Protein 2CV8 (pdb70)

Sequence (332 aa):
IGELVKDKILIKNIEDARLIYKGYYGKPIGSELILSLIEGVYLVKKGKLEIVSNGERLDFERLYQIGVTQIPRFRILYSVYEDLREKGYVVRSGIKYGADFAVYTIGPPYLVIALDENSQISSNEILGFGRVSKELILGIVNLTNGKIRYIFKWLKIGELVKDKILIKNIEDARLIYKGYYGKPIGISKPKSAEEINSELILSLIEGVYLVKKGKLEIVSNGERLDFERLYQIGVTQIPRFRILYSVYEDLREKGYVVRSGIKYGADFAVYTIGPGIEHAPYLVIALDENSQISSNEILGFGRVSHSTRKELILGIVNLTNGKIRYIFKWLK

CATH classification: 3.40.1170.20 (+1 more: 3.40.1350.10)

B-factor: mean 48.22, std 27.4, range [2.42, 158.95]

Organism: Sulfurisphaera tokodaii (strain DSM 16993 / JCM 10545 / NBRC 100140 / 7) (NCBI:txid273063)

Radius of gyration: 27.14 Å; Cα contacts (8 Å, |Δi|>4): 648; chains: 2; bounding box: 80×42×68 Å

Foldseek 3Di:
DWEDDQQKIKAPDVVLQVVLCVLPAADPVVPIGIHGLLRVLLCLVVVNDWYDYVNDTDHNVRSLVVCPVRPDCSLQLSLCVNVLVVVPWSWDQLVVQPAGTQTHDPPPRAGEHTDEPPDDDDPCNQCVGRNNCADYKYWYAYSPVSDTDIDDHDDD/DWEDDQQKIKAADLVLQLVLCQLPFADFPPDGGDPHSVPGDHIGIHGLLRQLLCLVVVNDWYDYVNRTAHNVRSLVSCPVRPDCSLQLSLCVNVLVVVPWSWDQCVVLPAGTFTWHQDDPGTDGTAGEHTDAQPDDDDPVVVVVQLVSCCPVVHHYKYWYAHSPVSDTDIDDHDDD

Nearest PDB structures (foldseek):
  2cv8-assembly1_A  TM=1.006E+00  e=4.567E-32  Sulfurisphaera tokodaii
  2cv8-assembly1_B  TM=9.549E-01  e=2.237E-26  Sulfurisphaera tokodaii
  3ajv-assembly1_D  TM=8.863E-01  e=1.422E-14  Aeropyrum pernix
  5x89-assembly1_A-2  TM=9.166E-01  e=9.084E-12  Methanopyrus kandleri AV19
  7uxa-assembly1_D  TM=7.360E-01  e=2.866E-07  Homo sapiens

Structure (mmCIF, N/CA/C/O backbone):
data_2CV8
#
_entry.id   2CV8
#
_cell.length_a   54.308
_cell.length_b   54.308
_cell.length_c   242.768
_cell.angle_alpha   90.00
_cell.angle_beta   90.00
_cell.angle_gamma   90.00
#
_symmetry.space_group_name_H-M   'P 43 21 2'
#
loop_
_entity.id
_entity.type
_entity.pdbx_description
1 polymer 'tRNA-splicing endonuclease'
2 non-polymer 'CHLORIDE ION'
3 water water
#
loop_
_atom_site.group_PDB
_atom_site.id
_atom_site.type_symbol
_atom_site.label_atom_id
_atom_site.label_alt_id
_atom_site.label_comp_id
_atom_site.label_asym_id
_atom_site.label_entity_id
_atom_site.label_seq_id
_atom_site.pdbx_PDB_ins_code
_atom_site.Cartn_x
_atom_site.Cartn_y
_atom_site.Cartn_z
_atom_site.occupancy
_atom_site.B_iso_or_equiv
_atom_site.auth_seq_id
_atom_site.auth_comp_id
_atom_site.auth_asym_id
_atom_site.auth_atom_id
_atom_site.pdbx_PDB_model_num
ATOM 9 N N . ILE A 1 2 ? 24.094 38.854 126.890 1.00 63.49 2 ILE A N 1
ATOM 10 C CA . ILE A 1 2 ? 24.912 38.517 125.737 1.00 64.86 2 ILE A CA 1
ATOM 11 C C . ILE A 1 2 ? 24.338 37.276 125.061 1.00 59.94 2 ILE A C 1
ATOM 12 O O . ILE A 1 2 ? 23.953 36.306 125.727 1.00 60.30 2 ILE A O 1
ATOM 17 N N . GLY A 1 3 ? 24.268 37.322 123.734 1.00 46.72 3 GLY A N 1
ATOM 18 C CA . GLY A 1 3 ? 23.741 36.200 122.984 1.00 45.98 3 GLY A CA 1
ATOM 19 C C . GLY A 1 3 ? 24.629 35.819 121.816 1.00 49.36 3 GLY A C 1
ATOM 20 O O . GLY A 1 3 ? 25.294 36.675 121.217 1.00 40.81 3 GLY A O 1
ATOM 21 N N . GLU A 1 4 ? 24.633 34.530 121.490 1.00 43.81 4 GLU A N 1
ATOM 22 C CA . GLU A 1 4 ? 25.445 34.015 120.399 1.00 46.58 4 GLU A CA 1
ATOM 23 C C . GLU A 1 4 ? 24.630 33.838 119.133 1.00 43.13 4 GLU A C 1
ATOM 24 O O . GLU A 1 4 ? 23.510 33.330 119.168 1.00 39.94 4 GLU A O 1
ATOM 30 N N . LEU A 1 5 ? 25.198 34.272 118.016 1.00 39.26 5 LEU A N 1
ATOM 31 C CA . LEU A 1 5 ? 24.540 34.097 116.740 1.00 33.36 5 LEU A CA 1
ATOM 32 C C . LEU A 1 5 ? 24.976 32.725 116.269 1.00 31.59 5 LEU A C 1
ATOM 33 O O . LEU A 1 5 ? 26.162 32.415 116.236 1.00 29.36 5 LEU A O 1
ATOM 38 N N . VAL A 1 6 ? 24.003 31.898 115.927 1.00 39.27 6 VAL A N 1
ATOM 39 C CA . VAL A 1 6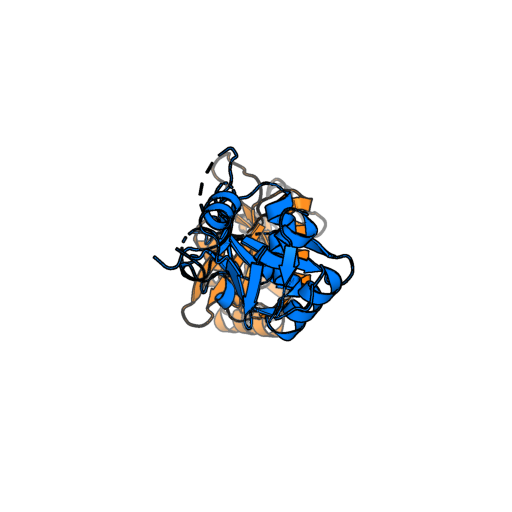 ? 24.262 30.558 115.443 1.00 39.87 6 VAL A CA 1
ATOM 40 C C . VAL A 1 6 ? 23.311 30.319 114.268 1.00 46.36 6 VAL A C 1
ATOM 41 O O . VAL A 1 6 ? 22.166 29.882 114.437 1.00 36.26 6 VAL A O 1
ATOM 45 N N . LYS A 1 7 ? 23.797 30.652 113.073 1.00 64.01 7 LYS A N 1
ATOM 46 C CA . LYS A 1 7 ? 23.023 30.499 111.843 1.00 70.95 7 LYS A CA 1
ATOM 47 C C . LYS A 1 7 ? 22.042 31.655 111.663 1.00 68.39 7 LYS A C 1
ATOM 48 O O . LYS A 1 7 ? 22.440 32.805 111.467 1.00 56.67 7 LYS A O 1
ATOM 54 N N . ASP A 1 8 ? 20.756 31.329 111.740 1.00 74.86 8 ASP A N 1
ATOM 55 C CA . ASP A 1 8 ? 19.687 32.303 111.580 1.00 71.85 8 ASP A CA 1
ATOM 56 C C . ASP A 1 8 ? 18.999 32.601 112.909 1.00 63.43 8 ASP A C 1
ATOM 57 O O . ASP A 1 8 ? 17.976 33.283 112.948 1.00 65.31 8 ASP A O 1
ATOM 62 N N . LYS A 1 9 ? 19.566 32.088 113.994 1.00 48.52 9 LYS A N 1
ATOM 63 C CA . LYS A 1 9 ? 19.002 32.297 115.320 1.00 42.25 9 LYS A CA 1
ATOM 64 C C . LYS A 1 9 ? 20.034 32.745 116.342 1.00 43.10 9 LYS A C 1
ATOM 65 O O . LYS A 1 9 ? 21.235 32.719 116.076 1.00 40.42 9 LYS A O 1
ATOM 71 N N . ILE A 1 10 ? 19.558 33.167 117.510 1.00 37.97 10 ILE A N 1
ATOM 72 C CA . ILE A 1 10 ? 20.435 33.652 118.563 1.00 32.68 10 ILE A CA 1
ATOM 73 C C . ILE A 1 10 ? 20.235 32.879 119.848 1.00 41.17 10 ILE A C 1
ATOM 74 O O . ILE A 1 10 ? 19.140 32.840 120.400 1.00 49.63 10 ILE A O 1
ATOM 79 N N . LEU A 1 11 ? 21.321 32.276 120.319 1.00 57.53 11 LEU A N 1
ATOM 80 C CA . LEU A 1 11 ? 21.323 31.455 121.522 1.00 55.51 11 LEU A CA 1
ATOM 81 C C . LEU A 1 11 ? 21.650 32.230 122.801 1.00 58.08 11 LEU A C 1
ATOM 82 O O . LEU A 1 11 ? 22.598 33.014 122.833 1.00 58.25 11 LEU A O 1
ATOM 87 N N . ILE A 1 12 ? 20.849 32.020 123.845 1.00 68.18 12 ILE A N 1
ATOM 88 C CA . ILE A 1 12 ? 21.081 32.658 125.143 1.00 69.50 12 ILE A CA 1
ATOM 89 C C . ILE A 1 12 ? 21.430 31.495 126.070 1.00 76.79 12 ILE A C 1
ATOM 90 O O . ILE A 1 12 ? 20.541 30.804 126.570 1.00 78.50 12 ILE A O 1
ATOM 95 N N . LYS A 1 13 ? 22.725 31.278 126.283 1.00 72.35 13 LYS A N 1
ATOM 96 C CA . LYS A 1 13 ? 23.202 30.175 127.109 1.00 70.71 13 LYS A CA 1
ATOM 97 C C . LYS A 1 13 ? 23.042 30.336 128.623 1.00 74.77 13 LYS A C 1
ATOM 98 O O . LYS A 1 13 ? 22.808 29.354 129.333 1.00 75.40 13 LYS A O 1
ATOM 104 N N . ASN A 1 14 ? 23.171 31.560 129.124 1.00 68.16 14 ASN A N 1
ATOM 105 C CA . ASN A 1 14 ? 23.021 31.807 130.557 1.00 67.01 14 ASN A CA 1
ATOM 106 C C . ASN A 1 14 ? 21.544 31.803 130.959 1.00 70.02 14 ASN A C 1
ATOM 107 O O . ASN A 1 14 ? 20.758 32.591 130.432 1.00 81.51 14 ASN A O 1
ATOM 112 N N . ILE A 1 15 ? 21.165 30.936 131.898 1.00 73.64 15 ILE A N 1
ATOM 113 C CA . ILE A 1 15 ? 19.767 30.856 132.327 1.00 70.91 15 ILE A CA 1
ATOM 114 C C . ILE A 1 15 ? 19.224 32.099 133.031 1.00 70.28 15 ILE A C 1
ATOM 115 O O . ILE A 1 15 ? 18.042 32.409 132.905 1.00 72.98 15 ILE A O 1
ATOM 120 N N . GLU A 1 16 ? 20.064 32.808 133.777 1.00 65.74 16 GLU A N 1
ATOM 121 C CA . GLU A 1 16 ? 19.598 34.026 134.439 1.00 75.44 16 GLU A CA 1
ATOM 122 C C . GLU A 1 16 ? 19.248 35.027 133.340 1.00 77.00 16 GLU A C 1
ATOM 123 O O . GLU A 1 16 ? 18.137 35.561 133.295 1.00 75.22 16 GLU A O 1
ATOM 129 N N . ASP A 1 17 ? 20.215 35.268 132.458 1.00 98.13 17 ASP A N 1
ATOM 130 C CA . ASP A 1 17 ? 20.049 36.183 131.334 1.00 92.06 17 ASP A CA 1
ATOM 131 C C . ASP A 1 17 ? 18.806 35.777 130.563 1.00 81.47 17 ASP A C 1
ATOM 132 O O . ASP A 1 17 ? 17.991 36.615 130.192 1.00 80.48 17 ASP A O 1
ATOM 137 N N . ALA A 1 18 ? 18.673 34.476 130.335 1.00 50.03 18 ALA A N 1
ATOM 138 C CA . ALA A 1 18 ? 17.537 33.926 129.618 1.00 50.14 18 ALA A CA 1
ATOM 139 C C . ALA A 1 18 ? 16.243 34.356 130.294 1.00 55.13 18 ALA A C 1
ATOM 140 O O . ALA A 1 18 ? 15.437 35.073 129.702 1.00 68.08 18 ALA A O 1
ATOM 142 N N . ARG A 1 19 ? 16.053 33.921 131.536 1.00 65.25 19 ARG A N 1
ATOM 143 C CA . ARG A 1 19 ? 14.852 34.250 132.302 1.00 68.14 19 ARG A CA 1
ATOM 144 C C . ARG A 1 19 ? 14.556 35.747 132.361 1.00 68.36 19 ARG A C 1
ATOM 145 O O . ARG A 1 19 ? 13.393 36.151 132.429 1.00 58.68 19 ARG A O 1
ATOM 153 N N . LEU A 1 20 ? 15.604 36.564 132.340 1.00 58.46 20 LEU A N 1
ATOM 154 C CA . LEU A 1 20 ? 15.428 38.008 132.387 1.00 62.48 20 LEU A CA 1
ATOM 155 C C . LEU A 1 20 ? 14.908 38.523 131.049 1.00 69.04 20 LEU A C 1
ATOM 156 O O . LEU A 1 20 ? 13.927 39.268 131.001 1.00 78.36 20 LEU A O 1
ATOM 161 N N . ILE A 1 21 ? 15.565 38.116 129.965 1.00 79.55 21 ILE A N 1
ATOM 162 C CA . ILE A 1 21 ? 15.171 38.521 128.615 1.00 74.15 21 ILE A CA 1
ATOM 163 C C . ILE A 1 21 ? 13.728 38.096 128.334 1.00 72.05 21 ILE A C 1
ATOM 164 O O . ILE A 1 21 ? 12.975 38.794 127.648 1.00 62.09 21 ILE A O 1
ATOM 169 N N . TYR A 1 22 ? 13.347 36.944 128.873 1.00 46.07 22 TYR A N 1
ATOM 170 C CA . TYR A 1 22 ? 11.999 36.437 128.690 1.00 44.25 22 TYR A CA 1
ATOM 171 C C . TYR A 1 22 ? 11.033 37.225 129.571 1.00 50.85 22 TYR A C 1
ATOM 172 O O . TYR A 1 22 ? 9.917 37.525 129.160 1.00 54.71 22 TYR A O 1
ATOM 181 N N . LYS A 1 23 ? 11.454 37.556 130.787 1.00 60.08 23 LYS A N 1
ATOM 182 C CA . LYS A 1 23 ? 10.593 38.322 131.678 1.00 69.31 23 LYS A CA 1
ATOM 183 C C . LYS A 1 23 ? 10.285 39.685 131.071 1.00 69.50 23 LYS A C 1
ATOM 184 O O . LYS A 1 23 ? 9.145 40.151 131.133 1.00 72.59 23 LYS A O 1
ATOM 198 N N . GLY A 1 25 ? 9.457 40.815 128.300 1.00 59.46 25 GLY A N 1
ATOM 199 C CA . GLY A 1 25 ? 8.192 40.893 127.592 1.00 46.57 25 GLY A CA 1
ATOM 200 C C . GLY A 1 25 ? 7.888 39.690 126.721 1.00 47.93 25 GLY A C 1
ATOM 201 O O . GLY A 1 25 ? 7.381 39.829 125.617 1.00 39.14 25 GLY A O 1
ATOM 202 N N . TYR A 1 26 ? 8.185 38.499 127.219 1.00 50.12 26 TYR A N 1
ATOM 203 C CA . TYR A 1 26 ? 7.938 37.273 126.468 1.00 47.70 26 TYR A CA 1
ATOM 204 C C . TYR A 1 26 ? 8.692 37.220 125.136 1.00 41.52 26 TYR A C 1
ATOM 205 O O . TYR A 1 26 ? 8.090 37.153 124.061 1.00 35.85 26 TYR A O 1
ATOM 214 N N . TYR A 1 27 ? 10.017 37.261 125.220 1.00 35.26 27 TYR A N 1
ATOM 215 C CA . TYR A 1 27 ? 10.855 37.186 124.036 1.00 27.70 27 TYR A CA 1
ATOM 216 C C . TYR A 1 27 ? 11.438 35.782 123.969 1.00 32.39 27 TYR A C 1
ATOM 217 O O . TYR A 1 27 ? 11.681 35.152 124.997 1.00 40.08 27 TYR A O 1
ATOM 226 N N . GLY A 1 28 ? 11.646 35.289 122.756 1.00 19.38 28 GLY A N 1
ATOM 227 C CA . GLY A 1 28 ? 12.228 33.975 122.591 1.00 22.97 28 GLY A CA 1
ATOM 228 C C . GLY A 1 28 ? 11.449 32.812 123.160 1.00 25.56 28 GLY A C 1
ATOM 229 O O . GLY A 1 28 ? 10.444 32.985 123.838 1.00 16.49 28 GLY A O 1
ATOM 230 N N . LYS A 1 29 ? 11.942 31.613 122.871 1.00 35.04 29 LYS A N 1
ATOM 231 C CA . LYS A 1 29 ? 11.329 30.380 123.317 1.00 45.15 29 LYS A CA 1
ATOM 232 C C . LYS A 1 29 ? 12.396 29.467 123.920 1.00 58.18 29 LYS A C 1
ATOM 233 O O . LYS A 1 29 ? 13.462 29.281 123.337 1.00 68.74 29 LYS A O 1
ATOM 239 N N . PRO A 1 30 ? 12.140 28.911 125.114 1.00 95.01 30 PRO A N 1
ATOM 240 C CA . PRO A 1 30 ? 13.133 28.018 125.725 1.00 94.98 30 PRO A CA 1
ATOM 241 C C . PRO A 1 30 ? 13.067 26.651 125.041 1.00 97.32 30 PRO A C 1
ATOM 242 O O . PRO A 1 30 ? 12.046 26.303 124.455 1.00 93.69 30 PRO A O 1
ATOM 246 N N . ILE A 1 31 ? 14.131 25.863 125.117 1.00 104.24 31 ILE A N 1
ATOM 247 C CA . ILE A 1 31 ? 14.087 24.544 124.495 1.00 105.42 31 ILE A CA 1
ATOM 248 C C . ILE A 1 31 ? 13.575 23.541 125.527 1.00 109.26 31 ILE A C 1
ATOM 249 O O . ILE A 1 31 ? 14.301 22.641 125.947 1.00 111.42 31 ILE A O 1
ATOM 254 N N . GLY A 1 32 ? 12.323 23.712 125.941 1.00 80.47 32 GLY A N 1
ATOM 255 C CA . GLY A 1 32 ? 11.739 22.814 126.921 1.00 81.73 32 GLY A CA 1
ATOM 256 C C . GLY A 1 32 ? 10.835 21.773 126.290 1.00 75.94 32 GLY A C 1
ATOM 257 O O . GLY A 1 32 ? 11.146 20.582 126.290 1.00 74.65 32 GLY A O 1
ATOM 258 N N . SER A 1 44 ? 17.625 26.207 130.969 1.00 56.11 44 SER A N 1
ATOM 259 C CA . SER A 1 44 ? 17.265 26.003 129.573 1.00 56.14 44 SER A CA 1
ATOM 260 C C . SER A 1 44 ? 17.756 27.190 128.764 1.00 55.20 44 SER A C 1
ATOM 261 O O . SER A 1 44 ? 17.664 28.332 129.219 1.00 48.70 44 SER A O 1
ATOM 264 N N . GLU A 1 45 ? 18.291 26.939 127.572 1.00 79.28 45 GLU A N 1
ATOM 265 C CA . GLU A 1 45 ? 18.754 28.063 126.776 1.00 80.58 45 GLU A CA 1
ATOM 266 C C . GLU A 1 45 ? 17.612 28.715 126.015 1.00 74.83 45 GLU A C 1
ATOM 267 O O . GLU A 1 45 ? 16.795 28.043 125.383 1.00 80.54 45 GLU A O 1
ATOM 273 N N . LEU A 1 46 ? 17.563 30.039 126.104 1.00 51.80 46 LEU A N 1
ATOM 274 C CA . LEU A 1 46 ? 16.539 30.834 125.440 1.00 49.22 46 LEU A CA 1
ATOM 275 C C . LEU A 1 46 ? 16.957 31.008 123.989 1.00 52.54 46 LEU A C 1
ATOM 276 O O . LEU A 1 46 ? 18.104 31.360 123.708 1.00 52.68 46 LEU A O 1
ATOM 281 N N . ILE A 1 47 ? 16.046 30.741 123.063 1.00 60.66 47 ILE A N 1
ATOM 282 C CA . ILE A 1 47 ? 16.371 30.896 121.652 1.00 61.72 47 ILE A CA 1
ATOM 283 C C . ILE A 1 47 ? 15.613 32.058 121.017 1.00 57.40 47 ILE A C 1
ATOM 284 O O . ILE A 1 47 ? 14.388 32.072 120.980 1.00 64.12 47 ILE A O 1
ATOM 289 N N . LEU A 1 48 ? 16.365 33.041 120.532 1.00 42.76 48 LEU A N 1
ATOM 290 C CA . LEU A 1 48 ? 15.796 34.220 119.900 1.00 36.16 48 LEU A CA 1
ATOM 291 C C . LEU A 1 48 ? 16.013 34.195 118.400 1.00 39.29 48 LEU A C 1
ATOM 292 O O . LEU A 1 48 ? 17.052 33.747 117.923 1.00 45.61 48 LEU A O 1
ATOM 297 N N . SER A 1 49 ? 15.028 34.687 117.659 1.00 36.44 49 SER A N 1
ATOM 298 C CA . SER A 1 49 ? 15.128 34.741 116.209 1.00 25.83 49 SER A CA 1
ATOM 299 C C . SER A 1 49 ? 15.860 36.017 115.877 1.00 18.48 49 SER A C 1
ATOM 300 O O . SER A 1 49 ? 15.924 36.919 116.704 1.00 31.68 49 SER A O 1
ATOM 303 N N . LEU A 1 50 ? 16.416 36.110 114.678 1.00 12.08 50 LEU A N 1
ATOM 304 C CA . LEU A 1 50 ? 17.122 37.327 114.303 1.00 21.28 50 LEU A CA 1
ATOM 305 C C . LEU A 1 50 ? 16.245 38.559 114.462 1.00 23.41 50 LEU A C 1
ATOM 306 O O . LEU A 1 50 ? 16.716 39.608 114.889 1.00 31.09 50 LEU A O 1
ATOM 311 N N . ILE A 1 51 ? 14.967 38.429 114.123 1.00 26.23 51 ILE A N 1
ATOM 312 C CA . ILE A 1 51 ? 14.045 39.546 114.245 1.00 27.27 51 ILE A CA 1
ATOM 313 C C . ILE A 1 51 ? 13.995 40.045 115.689 1.00 30.90 51 ILE A C 1
ATOM 314 O O . ILE A 1 51 ? 14.061 41.245 115.939 1.00 29.22 51 ILE A O 1
ATOM 319 N N . GLU A 1 52 ? 13.887 39.120 116.637 1.00 30.76 52 GLU A N 1
ATOM 320 C CA . GLU A 1 52 ? 13.848 39.482 118.053 1.00 23.25 52 GLU A CA 1
ATOM 321 C C . GLU A 1 52 ? 15.194 40.021 118.496 1.00 23.72 52 GLU A C 1
ATOM 322 O O . GLU A 1 52 ? 15.262 41.050 119.154 1.00 29.35 52 GLU A O 1
ATOM 328 N N . GLY A 1 53 ? 16.261 39.318 118.121 1.00 21.82 53 GLY A N 1
ATOM 329 C CA . GLY A 1 53 ? 17.603 39.727 118.496 1.00 20.38 53 GLY A CA 1
ATOM 330 C C . GLY A 1 53 ? 17.976 41.114 118.016 1.00 27.90 53 GLY A C 1
ATOM 331 O O . GLY A 1 53 ? 18.531 41.923 118.771 1.00 40.25 53 GLY A O 1
ATOM 332 N N . VAL A 1 54 ? 17.680 41.392 116.751 1.00 31.97 54 VAL A N 1
ATOM 333 C CA . VAL A 1 54 ? 17.984 42.688 116.172 1.00 28.33 54 VAL A CA 1
ATOM 334 C C . VAL A 1 54 ? 17.208 43.772 116.918 1.00 34.65 54 VAL A C 1
ATOM 335 O O . VAL A 1 54 ? 17.730 44.863 117.160 1.00 28.63 54 VAL A O 1
ATOM 339 N N . TYR A 1 55 ? 15.971 43.464 117.303 1.00 36.47 55 TYR A N 1
ATOM 340 C CA . TYR A 1 55 ? 15.154 44.422 118.040 1.00 37.72 55 TYR A CA 1
ATOM 341 C C . TYR A 1 55 ? 15.792 44.723 119.391 1.00 39.54 55 TYR A C 1
ATOM 342 O O . TYR A 1 55 ? 16.066 45.879 119.711 1.00 35.98 55 TYR A O 1
ATOM 351 N N . LEU A 1 56 ? 16.029 43.676 120.180 1.00 36.63 56 LEU A N 1
ATOM 352 C CA . LEU A 1 56 ? 16.630 43.830 121.501 1.00 40.91 56 LEU A CA 1
ATOM 353 C C . LEU A 1 56 ? 17.972 44.566 121.458 1.00 42.10 56 LEU A C 1
ATOM 354 O O . LEU A 1 56 ? 18.277 45.372 122.341 1.00 42.28 56 LEU A O 1
ATOM 359 N N . VAL A 1 57 ? 18.777 44.287 120.441 1.00 27.55 57 VAL A N 1
ATOM 360 C CA . VAL A 1 57 ? 20.055 44.959 120.321 1.00 32.63 57 VAL A CA 1
ATOM 361 C C . VAL A 1 57 ? 19.783 46.441 120.161 1.00 35.42 57 VAL A C 1
ATOM 362 O O . VAL A 1 57 ? 20.332 47.264 120.890 1.00 52.87 57 VAL A O 1
ATOM 366 N N . LYS A 1 58 ? 18.930 46.778 119.204 1.00 27.92 58 LYS A N 1
ATOM 367 C CA . LYS A 1 58 ? 18.579 48.169 118.960 1.00 31.61 58 LYS A CA 1
ATOM 368 C C . LYS A 1 58 ? 18.008 48.819 120.231 1.00 38.92 58 LYS A C 1
ATOM 369 O O . LYS A 1 58 ? 18.145 50.020 120.433 1.00 45.13 58 LYS A O 1
ATOM 375 N N . LYS A 1 59 ? 17.367 48.025 121.085 1.00 52.95 59 LYS A N 1
ATOM 376 C CA . LYS A 1 59 ? 16.791 48.553 122.318 1.00 55.17 59 LYS A CA 1
ATOM 377 C C . LYS A 1 59 ? 17.842 48.650 123.423 1.00 60.84 59 LYS A C 1
ATOM 378 O O . LYS A 1 59 ? 17.542 49.067 124.544 1.00 62.61 59 LYS A O 1
ATOM 384 N N . GLY A 1 60 ? 19.070 48.251 123.104 1.00 57.73 60 GLY A N 1
ATOM 385 C CA . GLY A 1 60 ? 20.149 48.304 124.074 1.00 51.89 60 GLY A CA 1
ATOM 386 C C . GLY A 1 60 ? 20.006 47.297 125.194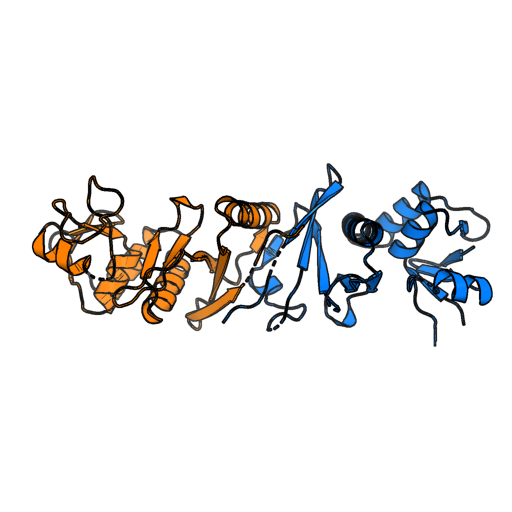 1.00 53.70 60 GLY A C 1
ATOM 387 O O . GLY A 1 60 ? 20.778 47.306 126.147 1.00 65.29 60 GLY A O 1
ATOM 388 N N . LYS A 1 61 ? 19.016 46.423 125.084 1.00 40.67 61 LYS A N 1
ATOM 389 C CA . LYS A 1 61 ? 18.787 45.414 126.100 1.00 30.45 61 LYS A CA 1
ATOM 390 C C . LYS A 1 61 ? 19.549 44.132 125.822 1.00 35.38 61 LYS A C 1
ATOM 391 O O . LYS A 1 61 ? 19.390 43.149 126.548 1.00 48.79 61 LYS A O 1
ATOM 397 N N . LEU A 1 62 ? 20.384 44.127 124.788 1.00 28.48 62 LEU A N 1
ATOM 398 C CA . LEU A 1 62 ? 21.113 42.908 124.440 1.00 28.63 62 LEU A CA 1
ATOM 399 C C . LEU A 1 62 ? 22.333 43.111 123.551 1.00 30.20 62 LEU A C 1
ATOM 400 O O . LEU A 1 62 ? 22.321 43.920 122.629 1.00 35.42 62 LEU A O 1
ATOM 405 N N . GLU A 1 63 ? 23.386 42.359 123.840 1.00 49.41 63 GLU A N 1
ATOM 406 C CA . GLU A 1 63 ? 24.617 42.412 123.068 1.00 51.83 63 GLU A CA 1
ATOM 407 C C . GLU A 1 63 ? 24.722 41.084 122.345 1.00 52.01 63 GLU A C 1
ATOM 408 O O . GLU A 1 63 ? 24.341 40.045 122.893 1.00 50.65 63 GLU A O 1
ATOM 414 N N . ILE A 1 64 ? 25.228 41.105 121.117 1.00 37.84 64 ILE A N 1
ATOM 415 C CA . ILE A 1 64 ? 25.349 39.859 120.380 1.00 43.82 64 ILE A CA 1
ATOM 416 C C . ILE A 1 64 ? 26.751 39.595 119.862 1.00 42.67 64 ILE A C 1
ATOM 417 O O . ILE A 1 64 ? 27.449 40.505 119.415 1.00 38.75 64 ILE A O 1
ATOM 422 N N . VAL A 1 65 ? 27.156 38.331 119.949 1.00 50.09 65 VAL A N 1
ATOM 423 C CA . VAL A 1 65 ? 28.479 37.907 119.523 1.00 56.15 65 VAL A CA 1
ATOM 424 C C . VAL A 1 65 ? 28.419 36.696 118.603 1.00 62.42 65 VAL A C 1
ATOM 425 O O . VAL A 1 65 ? 27.562 35.826 118.754 1.00 62.26 65 VAL A O 1
ATOM 429 N N . SER A 1 66 ? 29.336 36.652 117.644 1.00 76.16 66 SER A N 1
ATOM 430 C CA . SER A 1 66 ? 29.414 35.540 116.709 1.00 77.09 66 SER A CA 1
ATOM 431 C C . SER A 1 66 ? 30.849 35.049 116.714 1.00 84.52 66 SER A C 1
ATOM 432 O O . SER A 1 66 ? 31.679 35.515 115.931 1.00 81.89 66 SER A O 1
ATOM 435 N N . ASN A 1 67 ? 31.135 34.109 117.609 1.00 92.63 67 ASN A N 1
ATOM 436 C CA . ASN A 1 67 ? 32.476 33.558 117.738 1.00 97.61 67 ASN A CA 1
ATOM 437 C C . ASN A 1 67 ? 33.508 34.669 117.776 1.00 96.31 67 ASN A C 1
ATOM 438 O O . ASN A 1 67 ? 34.244 34.882 116.811 1.00 90.87 67 ASN A O 1
ATOM 443 N N . GLY A 1 68 ? 33.543 35.383 118.895 1.00 74.51 68 GLY A N 1
ATOM 444 C CA . GLY A 1 68 ? 34.498 36.461 119.045 1.00 77.16 68 GLY A CA 1
ATOM 445 C C . GLY A 1 68 ? 34.021 37.796 118.510 1.00 81.24 68 GLY A C 1
ATOM 446 O O . GLY A 1 68 ? 34.057 38.800 119.222 1.00 88.44 68 GLY A O 1
ATOM 447 N N . GLU A 1 69 ? 33.575 37.823 117.258 1.00 80.28 69 GLU A N 1
ATOM 448 C CA . GLU A 1 69 ? 33.109 39.071 116.668 1.00 78.46 69 GLU A CA 1
ATOM 449 C C . GLU A 1 69 ? 31.878 39.626 117.378 1.00 73.74 69 GLU A C 1
ATOM 450 O O . GLU A 1 69 ? 30.951 38.892 117.727 1.00 71.81 69 GLU A O 1
ATOM 456 N N . ARG A 1 70 ? 31.893 40.935 117.593 1.00 86.30 70 ARG A N 1
ATOM 457 C CA . ARG A 1 70 ? 30.806 41.638 118.253 1.00 87.95 70 ARG A CA 1
ATOM 458 C C . ARG A 1 70 ? 29.970 42.269 117.141 1.00 88.35 70 ARG A C 1
ATOM 459 O O . ARG A 1 70 ? 30.408 43.223 116.492 1.00 91.19 70 ARG A O 1
ATOM 467 N N . LEU A 1 71 ? 28.778 41.722 116.911 1.00 83.50 71 LEU A N 1
ATOM 468 C CA . LEU A 1 71 ? 27.889 42.223 115.868 1.00 69.72 71 LEU A CA 1
ATOM 469 C C . LEU A 1 71 ? 26.949 43.291 116.390 1.00 68.32 71 LEU A C 1
ATOM 470 O O . LEU A 1 71 ? 26.181 43.043 117.317 1.00 80.75 71 LEU A O 1
ATOM 475 N N . ASP A 1 72 ? 27.007 44.481 115.803 1.00 43.70 72 ASP A N 1
ATOM 476 C CA . ASP A 1 72 ? 26.119 45.558 116.223 1.00 38.70 72 ASP A CA 1
ATOM 477 C C . ASP A 1 72 ? 24.856 45.529 115.359 1.00 45.42 72 ASP A C 1
ATOM 478 O O . ASP A 1 72 ? 24.690 44.644 114.513 1.00 40.44 72 ASP A O 1
ATOM 483 N N . PHE A 1 73 ? 23.975 46.503 115.568 1.00 47.41 73 PHE A N 1
ATOM 484 C CA . PHE A 1 73 ? 22.713 46.582 114.836 1.00 44.64 73 PHE A CA 1
ATOM 485 C C . PHE A 1 73 ? 22.851 46.546 113.315 1.00 39.63 73 PHE A C 1
ATOM 486 O O . PHE A 1 73 ? 22.182 45.761 112.645 1.00 50.28 73 PHE A O 1
ATOM 494 N N . GLU A 1 74 ? 23.710 47.399 112.775 1.00 39.41 74 GLU A N 1
ATOM 495 C CA . GLU A 1 74 ? 23.919 47.470 111.332 1.00 40.56 74 GLU A CA 1
ATOM 496 C C . GLU A 1 74 ? 24.299 46.114 110.753 1.00 43.22 74 GLU A C 1
ATOM 497 O O . GLU A 1 74 ? 23.774 45.703 109.720 1.00 46.06 74 GLU A O 1
ATOM 503 N N . ARG A 1 75 ? 25.213 45.418 111.420 1.00 47.69 75 ARG A N 1
ATOM 504 C CA . ARG A 1 75 ? 25.660 44.111 110.950 1.00 43.09 75 ARG A CA 1
ATOM 505 C C . ARG A 1 75 ? 24.604 43.029 111.136 1.00 44.60 75 ARG A C 1
ATOM 506 O O . ARG A 1 75 ? 24.387 42.203 110.245 1.00 40.61 75 ARG A O 1
ATOM 514 N N . LEU A 1 76 ? 23.954 43.025 112.294 1.00 42.03 76 LEU A N 1
ATOM 515 C CA . LEU A 1 76 ? 22.911 42.040 112.558 1.00 47.26 76 LEU A CA 1
ATOM 516 C C . LEU A 1 76 ? 21.752 42.229 111.591 1.00 43.09 76 LEU A C 1
ATOM 517 O O . LEU A 1 76 ? 21.239 41.258 111.028 1.00 33.03 76 LEU A O 1
ATOM 522 N N . TYR A 1 77 ? 21.336 43.480 111.400 1.00 20.73 77 TYR A N 1
ATOM 523 C CA . TYR A 1 77 ? 20.254 43.750 110.477 1.00 11.01 77 TYR A CA 1
ATOM 524 C C . TYR A 1 77 ? 20.633 43.170 109.118 1.00 22.76 77 TYR A C 1
ATOM 525 O O . TYR A 1 77 ? 19.861 42.422 108.519 1.00 29.42 77 TYR A O 1
ATOM 534 N N . GLN A 1 78 ? 21.829 43.511 108.639 1.00 35.43 78 GLN A N 1
ATOM 535 C CA . GLN A 1 78 ? 22.288 43.020 107.348 1.00 35.74 78 GLN A CA 1
ATOM 536 C C . GLN A 1 78 ? 22.253 41.494 107.277 1.00 32.89 78 GLN A C 1
ATOM 537 O O . GLN A 1 78 ? 21.897 40.923 106.244 1.00 30.92 78 GLN A O 1
ATOM 543 N N . ILE A 1 79 ? 22.623 40.832 108.370 1.00 31.52 79 ILE A N 1
ATOM 544 C CA . ILE A 1 79 ? 22.607 39.367 108.395 1.00 33.91 79 ILE A CA 1
ATOM 545 C C . ILE A 1 79 ? 21.180 38.870 108.258 1.00 33.15 79 ILE A C 1
ATOM 546 O O . ILE A 1 79 ? 20.926 37.854 107.614 1.00 28.69 79 ILE A O 1
ATOM 551 N N . GLY A 1 80 ? 20.253 39.587 108.886 1.00 42.15 80 GLY A N 1
ATOM 552 C CA . GLY A 1 80 ? 18.853 39.221 108.802 1.00 33.78 80 GLY A CA 1
ATOM 553 C C . GLY A 1 80 ? 18.409 39.258 107.352 1.00 31.33 80 GLY A C 1
ATOM 554 O O . GLY A 1 80 ? 17.742 38.338 106.873 1.00 40.17 80 GLY A O 1
ATOM 555 N N . VAL A 1 81 ? 18.785 40.321 106.647 1.00 23.58 81 VAL A N 1
ATOM 556 C CA . VAL A 1 81 ? 18.438 40.464 105.241 1.00 23.65 81 VAL A CA 1
ATOM 557 C C . VAL A 1 81 ? 18.920 39.267 104.436 1.00 25.07 81 VAL A C 1
ATOM 558 O O . VAL A 1 81 ? 18.185 38.737 103.608 1.00 32.55 81 VAL A O 1
ATOM 562 N N . THR A 1 82 ? 20.152 38.840 104.696 1.00 35.42 82 THR A N 1
ATOM 563 C CA . THR A 1 82 ? 20.749 37.711 103.992 1.00 34.63 82 THR A CA 1
ATOM 564 C C . THR A 1 82 ? 20.150 36.355 104.362 1.00 31.43 82 THR A C 1
ATOM 565 O O . THR A 1 82 ? 19.828 35.546 103.488 1.00 45.47 82 THR A O 1
ATOM 569 N N . GLN A 1 83 ? 20.001 36.115 105.657 1.00 29.87 83 GLN A N 1
ATOM 570 C CA . GLN A 1 83 ? 19.479 34.848 106.153 1.00 36.11 83 GLN A CA 1
ATOM 571 C C . GLN A 1 83 ? 17.965 34.648 106.069 1.00 34.00 83 GLN A C 1
ATOM 572 O O . GLN A 1 83 ? 17.496 33.614 105.595 1.00 38.50 83 GLN A O 1
ATOM 578 N N . ILE A 1 84 ? 17.211 35.640 106.534 1.00 33.90 84 ILE A N 1
ATOM 579 C CA . ILE A 1 84 ? 15.753 35.568 106.581 1.00 28.41 84 ILE A CA 1
ATOM 580 C C . ILE A 1 84 ? 14.974 36.210 105.428 1.00 28.19 84 ILE A C 1
ATOM 581 O O . ILE A 1 84 ? 15.093 37.408 105.166 1.00 27.46 84 ILE A O 1
ATOM 586 N N . PRO A 1 85 ? 14.159 35.410 104.723 1.00 19.51 85 PRO A N 1
ATOM 587 C CA . PRO A 1 85 ? 13.364 35.941 103.608 1.00 22.04 85 PRO A CA 1
ATOM 588 C C . PRO A 1 85 ? 12.314 36.916 104.163 1.00 17.36 85 PRO A C 1
ATOM 589 O O . PRO A 1 85 ? 11.692 36.646 105.189 1.00 26.10 85 PRO A O 1
ATOM 593 N N . ARG A 1 86 ? 12.120 38.042 103.486 1.00 19.25 86 ARG A N 1
ATOM 594 C CA . ARG A 1 86 ? 11.148 39.054 103.905 1.00 14.27 86 ARG A CA 1
ATOM 595 C C . ARG A 1 86 ? 11.552 39.710 105.219 1.00 26.11 86 ARG A C 1
ATOM 596 O O . ARG A 1 86 ? 10.722 40.304 105.913 1.00 31.94 86 ARG A O 1
ATOM 604 N N . PHE A 1 87 ? 12.836 39.621 105.550 1.00 33.09 87 PHE A N 1
ATOM 605 C CA . PHE A 1 87 ? 13.329 40.199 106.790 1.00 25.70 87 PHE A CA 1
ATOM 606 C C . PHE A 1 87 ? 12.966 41.669 106.933 1.00 21.92 87 PHE A C 1
ATOM 607 O O . PHE A 1 87 ? 12.509 42.085 107.991 1.00 29.48 87 PHE A O 1
ATOM 615 N N . ARG A 1 88 ? 13.169 42.457 105.883 1.00 21.72 88 ARG A N 1
ATOM 616 C CA . ARG A 1 88 ? 12.863 43.885 105.959 1.00 15.71 88 ARG A CA 1
ATOM 617 C C . ARG A 1 88 ? 11.423 44.173 106.347 1.00 23.29 88 ARG A C 1
ATOM 618 O O . ARG A 1 88 ? 11.176 44.950 107.274 1.00 27.19 88 ARG A O 1
ATOM 626 N N . ILE A 1 89 ? 10.465 43.564 105.649 1.00 23.57 89 ILE A N 1
ATOM 627 C CA . ILE A 1 89 ? 9.073 43.816 105.986 1.00 20.14 89 ILE A CA 1
ATOM 628 C C . ILE A 1 89 ? 8.672 43.181 107.319 1.00 22.05 89 ILE A C 1
ATOM 629 O O . ILE A 1 89 ? 7.867 43.753 108.063 1.00 16.03 89 ILE A O 1
ATOM 634 N N . LEU A 1 90 ? 9.242 42.015 107.627 1.00 17.10 90 LEU A N 1
ATOM 635 C CA . LEU A 1 90 ? 8.952 41.334 108.893 1.00 19.46 90 LEU A CA 1
ATOM 636 C C . LEU A 1 90 ? 9.486 42.098 110.109 1.00 25.02 90 LEU A C 1
ATOM 637 O O . LEU A 1 90 ? 8.808 42.186 111.132 1.00 18.14 90 LEU A O 1
ATOM 642 N N . TYR A 1 91 ? 10.699 42.639 110.007 1.00 19.21 91 TYR A N 1
ATOM 643 C CA . TYR A 1 91 ? 11.261 43.395 111.115 1.00 20.87 91 TYR A CA 1
ATOM 644 C C . TYR A 1 91 ? 10.516 44.717 111.264 1.00 25.22 91 TYR A C 1
ATOM 645 O O . TYR A 1 91 ? 10.331 45.212 112.375 1.00 30.71 91 TYR A O 1
ATOM 654 N N . SER A 1 92 ? 10.093 45.293 110.145 1.00 26.53 92 SER A N 1
ATOM 655 C CA . SER A 1 92 ? 9.370 46.556 110.192 1.00 26.73 92 SER A CA 1
ATOM 656 C C . SER A 1 92 ? 8.087 46.425 110.988 1.00 26.53 92 SER A C 1
ATOM 657 O O . SER A 1 92 ? 7.773 47.291 111.800 1.00 26.98 92 SER A O 1
ATOM 660 N N . VAL A 1 93 ? 7.342 45.347 110.762 1.00 39.84 93 VAL A N 1
ATOM 661 C CA . VAL A 1 93 ? 6.100 45.153 111.499 1.00 39.91 93 VAL A CA 1
ATOM 662 C C . VAL A 1 93 ? 6.416 44.727 112.921 1.00 38.91 93 VAL A C 1
ATOM 663 O O . VAL A 1 93 ? 5.773 45.192 113.867 1.00 33.27 93 VAL A O 1
ATOM 667 N N . TYR A 1 94 ? 7.406 43.847 113.077 1.00 29.66 94 TYR A N 1
ATOM 668 C CA . TYR A 1 94 ? 7.759 43.381 114.412 1.00 30.91 94 TYR A CA 1
ATOM 669 C C . TYR A 1 94 ? 8.054 44.568 115.311 1.00 29.45 94 TYR A C 1
ATOM 670 O O . TYR A 1 94 ? 7.449 44.736 116.374 1.00 34.95 94 TYR A O 1
ATOM 679 N N . GLU A 1 95 ? 8.999 45.383 114.861 1.00 22.82 95 GLU A N 1
ATOM 680 C CA . GLU A 1 95 ? 9.434 46.571 115.570 1.00 23.16 95 GLU A CA 1
ATOM 681 C C . GLU A 1 95 ? 8.304 47.564 115.849 1.00 27.06 95 GLU A C 1
ATOM 682 O O . GLU A 1 95 ? 8.105 47.989 116.986 1.00 33.26 95 GLU A O 1
ATOM 688 N N . ASP A 1 96 ? 7.578 47.937 114.802 1.00 23.35 96 ASP A N 1
ATOM 689 C CA . ASP A 1 96 ? 6.483 48.887 114.924 1.00 15.53 96 ASP A CA 1
ATOM 690 C C . ASP A 1 96 ? 5.482 48.400 115.964 1.00 30.26 96 ASP A C 1
ATOM 691 O O . ASP A 1 96 ? 5.084 49.155 116.850 1.00 32.94 96 ASP A O 1
ATOM 696 N N . LEU A 1 97 ? 5.087 47.136 115.866 1.00 22.58 97 LEU A N 1
ATOM 697 C CA . LEU A 1 97 ? 4.122 46.599 116.800 1.00 17.96 97 LEU A CA 1
ATOM 698 C C . LEU A 1 97 ? 4.706 46.506 118.199 1.00 22.69 97 LEU A C 1
ATOM 699 O O . LEU A 1 97 ? 4.042 46.797 119.207 1.00 8.85 97 LEU A O 1
ATOM 704 N N . ARG A 1 98 ? 5.958 46.095 118.263 1.00 30.83 98 ARG A N 1
ATOM 705 C CA . ARG A 1 98 ? 6.618 45.966 119.547 1.00 42.03 98 ARG A CA 1
ATOM 706 C C . ARG A 1 98 ? 6.766 47.358 120.179 1.00 47.93 98 ARG A C 1
ATOM 707 O O . ARG A 1 98 ? 6.500 47.560 121.366 1.00 44.64 98 ARG A O 1
ATOM 715 N N . GLU A 1 99 ? 7.176 48.318 119.360 1.00 47.14 99 GLU A N 1
ATOM 716 C CA . GLU A 1 99 ? 7.374 49.682 119.816 1.00 39.71 99 GLU A CA 1
ATOM 717 C C . GLU A 1 99 ? 6.069 50.277 120.319 1.00 40.37 99 GLU A C 1
ATOM 718 O O . GLU A 1 99 ? 6.078 51.183 121.151 1.00 39.86 99 GLU A O 1
ATOM 724 N N . LYS A 1 100 ? 4.952 49.765 119.810 1.00 44.77 100 LYS A N 1
ATOM 725 C CA . LYS A 1 100 ? 3.636 50.252 120.209 1.00 36.27 100 LYS A CA 1
ATOM 726 C C . LYS A 1 100 ? 3.148 49.568 121.468 1.00 31.23 100 LYS A C 1
ATOM 727 O O . LYS A 1 100 ? 2.035 49.817 121.928 1.00 30.09 100 LYS A O 1
ATOM 733 N N . GLY A 1 101 ? 3.978 48.692 122.018 1.00 29.93 101 GLY A N 1
ATOM 734 C CA . GLY A 1 101 ? 3.608 48.022 123.253 1.00 28.15 101 GLY A CA 1
ATOM 735 C C . GLY A 1 101 ? 2.956 46.654 123.182 1.00 30.54 101 GLY A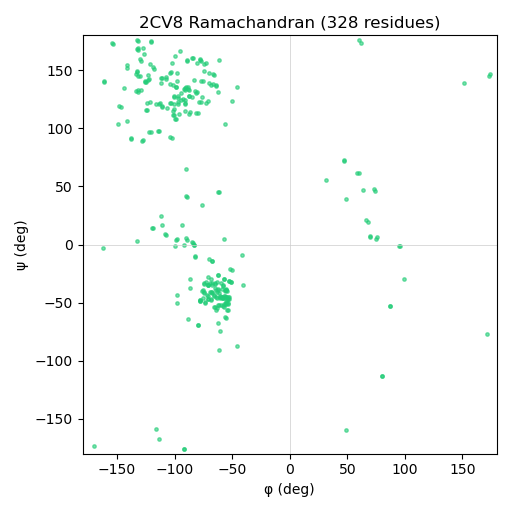 C 1
ATOM 736 O O . GLY A 1 101 ? 2.639 46.067 124.217 1.00 27.14 101 GLY A O 1
ATOM 737 N N . TYR A 1 102 ? 2.728 46.138 121.983 1.00 35.70 102 TYR A N 1
ATOM 738 C CA . TYR A 1 102 ? 2.126 44.820 121.879 1.00 39.25 102 TYR A CA 1
ATOM 739 C C . TYR A 1 102 ? 3.209 43.780 122.161 1.00 36.39 102 TYR A C 1
ATOM 740 O O . TYR A 1 102 ? 4.398 44.071 122.055 1.00 39.41 102 TYR A O 1
ATOM 749 N N . VAL A 1 103 ? 2.792 42.576 122.538 1.00 15.17 103 VAL A N 1
ATOM 750 C CA . VAL A 1 103 ? 3.721 41.483 122.773 1.00 22.85 103 VAL A CA 1
ATOM 751 C C . VAL A 1 103 ? 3.581 40.679 121.481 1.00 31.35 103 VAL A C 1
ATOM 752 O O . VAL A 1 103 ? 2.520 40.144 121.184 1.00 31.66 103 VAL A O 1
ATOM 756 N N . VAL A 1 104 ? 4.655 40.622 120.708 1.00 35.73 104 VAL A N 1
ATOM 757 C CA . VAL A 1 104 ? 4.655 39.942 119.422 1.00 26.73 104 VAL A CA 1
ATOM 758 C C . VAL A 1 104 ? 5.330 38.582 119.431 1.00 28.89 104 VAL A C 1
ATOM 759 O O . VAL A 1 104 ? 6.510 38.467 119.762 1.00 39.61 104 VAL A O 1
ATOM 763 N N . ARG A 1 105 ? 4.580 37.555 119.050 1.00 25.09 105 ARG A N 1
ATOM 764 C CA . ARG A 1 105 ? 5.114 36.200 118.999 1.00 25.99 105 ARG A CA 1
ATOM 765 C C . ARG A 1 105 ? 5.005 35.674 117.576 1.00 26.87 105 ARG A C 1
ATOM 766 O O . ARG A 1 105 ? 4.441 36.329 116.696 1.00 24.88 105 ARG A O 1
ATOM 774 N N . SER A 1 106 ? 5.547 34.484 117.356 1.00 38.93 106 SER A N 1
ATOM 775 C CA . SER A 1 106 ? 5.483 33.864 116.044 1.00 36.34 106 SER A CA 1
ATOM 776 C C . SER A 1 106 ? 4.024 33.555 115.799 1.00 36.95 106 SER A C 1
ATOM 777 O O . SER A 1 106 ? 3.294 33.244 116.741 1.00 28.50 106 SER A O 1
ATOM 780 N N . GLY A 1 107 ? 3.600 33.641 114.542 1.00 37.01 107 GLY A N 1
ATOM 781 C CA . GLY A 1 107 ? 2.217 33.356 114.218 1.00 40.23 107 GLY A CA 1
ATOM 782 C C . GLY A 1 107 ? 2.095 32.207 113.239 1.00 37.83 107 GLY A C 1
ATOM 783 O O . GLY A 1 107 ? 1.033 31.975 112.662 1.00 39.35 107 GLY A O 1
ATOM 784 N N . ILE A 1 108 ? 3.181 31.470 113.059 1.00 34.23 108 ILE A N 1
ATOM 785 C CA . ILE A 1 108 ? 3.190 30.357 112.119 1.00 41.71 108 ILE A CA 1
ATOM 786 C C . ILE A 1 108 ? 2.222 29.220 112.461 1.00 43.66 108 ILE A C 1
ATOM 787 O O . ILE A 1 108 ? 1.571 28.672 111.573 1.00 47.94 108 ILE A O 1
ATOM 792 N N . LYS A 1 109 ? 2.119 28.865 113.736 1.00 44.46 109 LYS A N 1
ATOM 793 C CA . LYS A 1 109 ? 1.192 27.816 114.149 1.00 44.36 109 LYS A CA 1
ATOM 794 C C . LYS A 1 109 ? -0.187 28.143 113.569 1.00 40.76 109 LYS A C 1
ATOM 795 O O . LYS A 1 109 ? -0.968 27.252 113.246 1.00 43.70 109 LYS A O 1
ATOM 801 N N . TYR A 1 110 ? -0.479 29.436 113.453 1.00 32.89 110 TYR A N 1
ATOM 802 C CA . TYR A 1 110 ? -1.765 29.885 112.955 1.00 25.49 110 TYR A CA 1
ATOM 803 C C . TYR A 1 110 ? -1.742 30.257 111.483 1.00 25.91 110 TYR A C 1
ATOM 804 O O . TYR A 1 110 ? -2.739 30.729 110.949 1.00 36.11 110 TYR A O 1
ATOM 813 N N . GLY A 1 111 ? -0.609 30.041 110.827 1.00 30.60 111 GLY A N 1
ATOM 814 C CA . GLY A 1 111 ? -0.510 30.363 109.416 1.00 28.32 111 GLY A CA 1
ATOM 815 C C . GLY A 1 111 ? -0.444 31.851 109.161 1.00 32.13 111 GLY A C 1
ATOM 816 O O . GLY A 1 111 ? -1.160 32.381 108.313 1.00 46.17 111 GLY A O 1
ATOM 817 N N . ALA A 1 112 ? 0.420 32.523 109.908 1.00 25.19 112 ALA A N 1
ATOM 818 C CA . ALA A 1 112 ? 0.609 33.961 109.780 1.00 26.45 112 ALA A CA 1
ATOM 819 C C . ALA A 1 112 ? 2.020 34.264 110.254 1.00 22.66 112 ALA A C 1
ATOM 820 O O . ALA A 1 112 ? 2.712 33.377 110.753 1.00 26.71 112 ALA A O 1
ATOM 822 N N . ASP A 1 113 ? 2.451 35.508 110.098 1.00 26.02 113 ASP A N 1
ATOM 823 C CA . ASP A 1 113 ? 3.783 35.887 110.535 1.00 23.05 113 ASP A CA 1
ATOM 824 C C . ASP A 1 113 ? 3.850 36.100 112.038 1.00 30.90 113 ASP A C 1
ATOM 825 O O . ASP A 1 113 ? 4.744 35.582 112.703 1.00 33.58 113 ASP A O 1
ATOM 830 N N . PHE A 1 114 ? 2.900 36.852 112.580 1.00 31.63 114 PHE A N 1
ATOM 831 C CA . PHE A 1 114 ? 2.919 37.118 114.008 1.00 24.35 114 PHE A CA 1
ATOM 832 C C . PHE A 1 114 ? 1.607 36.852 114.724 1.00 20.95 114 PHE A C 1
ATOM 833 O O . PHE A 1 114 ? 0.534 36.805 114.118 1.00 22.87 114 PHE A O 1
ATOM 841 N N . ALA A 1 115 ? 1.724 36.674 116.036 1.00 21.15 115 ALA A N 1
ATOM 842 C CA . ALA A 1 115 ? 0.588 36.474 116.926 1.00 18.33 115 ALA A CA 1
ATOM 843 C C . ALA A 1 115 ? 0.763 37.619 117.901 1.00 25.14 115 ALA A C 1
ATOM 844 O O . ALA A 1 115 ? 1.545 37.517 118.839 1.00 27.09 115 ALA A O 1
ATOM 846 N N . VAL A 1 116 ? 0.054 38.715 117.655 1.00 15.96 116 VAL A N 1
ATOM 847 C CA . VAL A 1 116 ? 0.154 39.891 118.493 1.00 19.64 116 VAL A CA 1
ATOM 848 C C . VAL A 1 116 ? -0.811 39.847 119.679 1.00 26.84 116 VAL A C 1
ATOM 849 O O . VAL A 1 116 ? -1.994 39.528 119.525 1.00 31.57 116 VAL A O 1
ATOM 853 N N . TYR A 1 117 ? -0.281 40.166 120.860 1.00 24.91 117 TYR A N 1
ATOM 854 C CA . TYR A 1 117 ? -1.055 40.193 122.090 1.00 23.09 117 TYR A CA 1
ATOM 855 C C . TYR A 1 117 ? -1.116 41.604 122.651 1.00 29.60 117 TYR A C 1
ATOM 856 O O . TYR A 1 117 ? -0.093 42.244 122.902 1.00 36.97 117 TYR A O 1
ATOM 865 N N . THR A 1 118 ? -2.340 42.098 122.778 1.00 35.73 118 THR A N 1
ATOM 866 C CA . THR A 1 118 ? -2.578 43.428 123.297 1.00 44.64 118 THR A CA 1
ATOM 867 C C . THR A 1 118 ? -2.576 43.369 124.818 1.00 52.37 118 THR A C 1
ATOM 868 O O . THR A 1 118 ? -3.046 42.395 125.416 1.00 40.22 118 THR A O 1
ATOM 872 N N . ILE A 1 119 ? -2.014 44.402 125.437 1.00 75.27 119 ILE A N 1
ATOM 873 C CA . ILE A 1 119 ? -1.990 44.495 126.884 1.00 76.47 119 ILE A CA 1
ATOM 874 C C . ILE A 1 119 ? -2.912 45.660 127.209 1.00 73.87 119 ILE A C 1
ATOM 875 O O . ILE A 1 119 ? -2.801 46.312 128.247 1.00 73.47 119 ILE A O 1
ATOM 880 N N . GLY A 1 120 ? -3.829 45.901 126.276 1.00 53.33 120 GLY A N 1
ATOM 881 C CA . GLY A 1 120 ? -4.814 46.952 126.415 1.00 53.95 120 GLY A CA 1
ATOM 882 C C . GLY A 1 120 ? -6.174 46.287 126.476 1.00 51.81 120 GLY A C 1
ATOM 883 O O . GLY A 1 120 ? -6.255 45.098 126.783 1.00 50.30 120 GLY A O 1
ATOM 884 N N . PRO A 1 121 ? -7.259 47.014 126.177 1.00 50.12 121 PRO A N 1
ATOM 885 C CA . PRO A 1 121 ? -8.621 46.466 126.208 1.00 46.81 121 PRO A CA 1
ATOM 886 C C . PRO A 1 121 ? -8.709 45.059 125.617 1.00 45.56 121 PRO A C 1
ATOM 887 O O . PRO A 1 121 ? -8.514 44.865 124.416 1.00 42.16 121 PRO A O 1
ATOM 891 N N . PRO A 1 127 ? -5.274 36.495 120.517 1.00 42.72 127 PRO A N 1
ATOM 892 C CA . PRO A 1 127 ? -4.158 36.806 119.614 1.00 40.42 127 PRO A CA 1
ATOM 893 C C . PRO A 1 127 ? -4.610 37.294 118.249 1.00 31.06 127 PRO A C 1
ATOM 894 O O . PRO A 1 127 ? -5.403 36.629 117.584 1.00 42.49 127 PRO A O 1
ATOM 898 N N . TYR A 1 128 ? -4.099 38.445 117.826 1.00 24.40 128 TYR A N 1
ATOM 899 C CA . TYR A 1 128 ? -4.421 38.962 116.508 1.00 27.50 128 TYR A CA 1
ATOM 900 C C . TYR A 1 128 ? -3.353 38.386 115.605 1.00 12.95 128 TYR A C 1
ATOM 901 O O . TYR A 1 128 ? -2.179 38.381 115.963 1.00 24.85 128 TYR A O 1
ATOM 910 N N . LEU A 1 129 ? -3.755 37.883 114.448 1.00 12.40 129 LEU A N 1
ATOM 911 C CA . LEU A 1 129 ? -2.816 37.299 113.503 1.00 16.51 129 LEU A CA 1
ATOM 912 C C . LEU A 1 129 ? -2.453 38.322 112.447 1.00 17.94 129 LEU A C 1
ATOM 913 O O . LEU A 1 129 ? -3.329 38.900 111.807 1.00 17.91 129 LEU A O 1
ATOM 918 N N . VAL A 1 130 ? -1.159 38.547 112.264 1.00 24.88 130 VAL A N 1
ATOM 919 C CA . VAL A 1 130 ? -0.714 39.522 111.281 1.00 26.87 130 VAL A CA 1
ATOM 920 C C . VAL A 1 130 ? 0.209 38.903 110.234 1.00 33.72 130 VAL A C 1
ATOM 921 O O . VAL A 1 130 ? 1.037 38.035 110.532 1.00 27.61 130 VAL A O 1
ATOM 925 N N . ILE A 1 131 ? 0.048 39.364 109.001 1.00 27.68 131 ILE A N 1
ATOM 926 C CA . ILE A 1 131 ? 0.867 38.908 107.901 1.00 25.30 131 ILE A CA 1
ATOM 927 C C . ILE A 1 131 ? 1.482 40.162 107.297 1.00 24.65 131 ILE A C 1
ATOM 928 O O . ILE A 1 131 ? 0.774 41.031 106.794 1.00 22.97 131 ILE A O 1
ATOM 933 N N . ALA A 1 132 ? 2.805 40.259 107.372 1.00 20.16 132 ALA A N 1
ATOM 934 C CA . ALA A 1 132 ? 3.515 41.415 106.851 1.00 13.05 132 ALA A CA 1
ATOM 935 C C . ALA A 1 132 ? 3.622 41.348 105.338 1.00 15.79 132 ALA A C 1
ATOM 936 O O . ALA A 1 132 ? 3.833 40.284 104.756 1.00 17.77 132 ALA A O 1
ATOM 938 N N . LEU A 1 133 ? 3.472 42.502 104.704 1.00 25.13 133 LEU A N 1
ATOM 939 C CA . LEU A 1 133 ? 3.541 42.579 103.255 1.00 27.49 133 LEU A CA 1
ATOM 940 C C . LEU A 1 133 ? 4.252 43.821 102.744 1.00 23.08 133 LEU A C 1
ATOM 941 O O . LEU A 1 133 ? 4.309 44.853 103.404 1.00 23.17 133 LEU A O 1
ATOM 946 N N . ASP A 1 134 ? 4.800 43.686 101.549 1.00 37.30 134 ASP A N 1
ATOM 947 C CA . ASP A 1 134 ? 5.522 44.748 100.878 1.00 39.00 134 ASP A CA 1
ATOM 948 C C . ASP A 1 134 ? 4.591 45.432 99.889 1.00 41.21 134 ASP A C 1
ATOM 949 O O . ASP A 1 134 ? 3.759 44.787 99.257 1.00 51.15 134 ASP A O 1
ATOM 954 N N . GLU A 1 135 ? 4.794 46.732 99.707 1.00 46.46 135 GLU A N 1
ATOM 955 C CA . GLU A 1 135 ? 4.003 47.551 98.790 1.00 43.02 135 GLU A CA 1
ATOM 956 C C . GLU A 1 135 ? 3.903 47.001 97.373 1.00 38.73 135 GLU A C 1
ATOM 957 O O . GLU A 1 135 ? 2.995 47.381 96.628 1.00 44.93 135 GLU A O 1
ATOM 963 N N . ASN A 1 136 ? 4.839 46.131 96.993 1.00 38.71 136 ASN A N 1
ATOM 964 C CA . ASN A 1 136 ? 4.840 45.533 95.654 1.00 32.20 136 ASN A CA 1
ATOM 965 C C . ASN A 1 136 ? 4.249 44.135 95.647 1.00 28.75 136 ASN A C 1
ATOM 966 O O . ASN A 1 136 ? 4.149 43.494 94.598 1.00 35.09 136 ASN A O 1
ATOM 971 N N . SER A 1 137 ? 3.856 43.665 96.822 1.00 19.98 137 SER A N 1
ATOM 972 C CA . SER A 1 137 ? 3.270 42.341 96.957 1.00 28.38 137 SER A CA 1
ATOM 973 C C . SER A 1 137 ? 1.964 42.173 96.160 1.00 32.30 137 SER A C 1
ATOM 974 O O . SER A 1 137 ? 1.297 43.150 95.810 1.00 33.49 137 SER A O 1
ATOM 977 N N . GLN A 1 138 ? 1.612 40.923 95.874 1.00 18.15 138 GLN A N 1
ATOM 978 C CA . GLN A 1 138 ? 0.401 40.612 95.131 1.00 27.87 138 GLN A CA 1
ATOM 979 C C . GLN A 1 138 ? -0.225 39.368 95.738 1.00 34.03 138 GLN A C 1
ATOM 980 O O . GLN A 1 138 ? 0.282 38.257 95.563 1.00 38.38 138 GLN A O 1
ATOM 986 N N . ILE A 1 139 ? -1.320 39.563 96.464 1.00 45.17 139 ILE A N 1
ATOM 987 C CA . ILE A 1 139 ? -2.032 38.461 97.094 1.00 39.98 139 ILE A CA 1
ATOM 988 C C . ILE A 1 139 ? -3.391 38.261 96.422 1.00 39.43 139 ILE A C 1
ATOM 989 O O . ILE A 1 139 ? -4.087 39.222 96.081 1.00 37.36 139 ILE A O 1
ATOM 994 N N . SER A 1 140 ? -3.762 37.005 96.217 1.00 39.32 140 SER A N 1
ATOM 995 C CA . SER A 1 140 ? -5.030 36.709 95.578 1.00 41.91 140 SER A CA 1
ATOM 996 C C . SER A 1 140 ? -6.147 36.817 96.585 1.00 42.70 140 SER A C 1
ATOM 997 O O . SER A 1 140 ? -5.933 36.676 97.784 1.00 40.76 140 SER A O 1
ATOM 1000 N N . SER A 1 141 ? -7.347 37.062 96.084 1.00 48.81 141 SER A N 1
ATOM 1001 C CA . SER A 1 141 ? -8.513 37.202 96.937 1.00 54.66 141 SER A CA 1
ATOM 1002 C C . SER A 1 141 ? -8.747 35.921 97.738 1.00 53.69 141 SER A C 1
ATOM 1003 O O . SER A 1 141 ? -9.204 35.974 98.876 1.00 46.98 141 SER A O 1
ATOM 1006 N N . ASN A 1 142 ? -8.423 34.773 97.142 1.00 55.92 142 ASN A N 1
ATOM 1007 C CA . ASN A 1 142 ? -8.614 33.486 97.808 1.00 53.40 142 ASN A CA 1
ATOM 1008 C C . ASN A 1 142 ? -7.371 33.052 98.576 1.00 56.43 142 ASN A C 1
ATOM 1009 O O . ASN A 1 142 ? -7.356 31.985 99.189 1.00 51.21 142 ASN A O 1
ATOM 1014 N N . GLU A 1 143 ? -6.318 33.864 98.526 1.00 69.80 143 GLU A N 1
ATOM 1015 C CA . GLU A 1 143 ? -5.106 33.563 99.286 1.00 71.06 143 GLU A CA 1
ATOM 1016 C C . GLU A 1 143 ? -5.405 34.182 100.646 1.00 64.92 143 GLU A C 1
ATOM 1017 O O . GLU A 1 143 ? -5.068 33.637 101.696 1.00 56.17 143 GLU A O 1
ATOM 1023 N N . ILE A 1 144 ? -6.076 35.326 100.589 1.00 61.15 144 ILE A N 1
ATOM 1024 C CA . ILE A 1 144 ? -6.504 36.074 101.758 1.00 62.16 144 ILE A CA 1
ATOM 1025 C C . ILE A 1 144 ? -7.457 35.212 102.589 1.00 68.63 144 ILE A C 1
ATOM 1026 O O . ILE A 1 144 ? -7.021 34.463 103.464 1.00 60.79 144 ILE A O 1
ATOM 1031 N N . LEU A 1 145 ? -8.757 35.312 102.307 1.00 76.47 145 LEU A N 1
ATOM 1032 C CA . LEU A 1 145 ? -9.747 34.532 103.038 1.00 76.64 145 LEU A CA 1
ATOM 1033 C C . LEU A 1 145 ? -9.277 33.085 103.022 1.00 76.68 145 LEU A C 1
ATOM 1034 O O . LEU A 1 145 ? -9.660 32.282 103.874 1.00 59.60 145 LEU A O 1
ATOM 1039 N N . GLY A 1 146 ? -8.426 32.776 102.046 1.00 107.96 146 GLY A N 1
ATOM 1040 C CA . GLY A 1 146 ? -7.876 31.440 101.917 1.00 115.65 146 GLY A CA 1
ATOM 1041 C C . GLY A 1 146 ? -7.409 30.927 103.259 1.00 112.33 146 GLY A C 1
ATOM 1042 O O . GLY A 1 146 ? -8.172 30.261 103.959 1.00 119.68 146 GLY A O 1
ATOM 1043 N N . PHE A 1 147 ? -6.166 31.224 103.634 1.00 65.66 147 PHE A N 1
ATOM 1044 C CA . PHE A 1 147 ? -5.691 30.763 104.929 1.00 60.68 147 PHE A CA 1
ATOM 1045 C C . PHE A 1 147 ? -4.958 31.754 105.837 1.00 58.63 147 PHE A C 1
ATOM 1046 O O . PHE A 1 147 ? -4.243 32.666 105.402 1.00 56.53 147 PHE A O 1
ATOM 1054 N N . GLY A 1 148 ? -5.190 31.524 107.123 1.00 63.36 148 GLY A N 1
ATOM 1055 C CA . GLY A 1 148 ? -4.643 32.287 108.225 1.00 46.11 148 GLY A CA 1
ATOM 1056 C C . GLY A 1 148 ? -5.464 31.654 109.335 1.00 49.64 148 GLY A C 1
ATOM 1057 O O . GLY A 1 148 ? -5.001 30.786 110.068 1.00 41.80 148 GLY A O 1
ATOM 1058 N N . ARG A 1 149 ? -6.722 32.068 109.411 1.00 83.76 149 ARG A N 1
ATOM 1059 C CA . ARG A 1 149 ? -7.686 31.548 110.375 1.00 89.89 149 ARG A CA 1
ATOM 1060 C C . ARG A 1 149 ? -9.054 31.947 109.834 1.00 93.92 149 ARG A C 1
ATOM 1061 O O . ARG A 1 149 ? -10.095 31.606 110.398 1.00 94.53 149 ARG A O 1
ATOM 1069 N N . VAL A 1 150 ? -9.021 32.683 108.724 1.00 92.86 150 VAL A N 1
ATOM 1070 C CA . VAL A 1 150 ? -10.220 33.126 108.031 1.00 83.89 150 VAL A CA 1
ATOM 1071 C C . VAL A 1 150 ? -10.799 31.849 107.438 1.00 91.27 150 VAL A C 1
ATOM 1072 O O . VAL A 1 150 ? -10.049 31.010 106.931 1.00 98.85 150 VAL A O 1
ATOM 1076 N N . SER A 1 151 ? -12.119 31.695 107.503 1.00 76.57 151 SER A N 1
ATOM 1077 C CA . SER A 1 151 ? -12.789 30.500 106.978 1.00 73.05 151 SER A CA 1
ATOM 1078 C C . SER A 1 151 ? -12.119 29.217 107.469 1.00 61.42 151 SER A C 1
ATOM 1079 O O . SER A 1 151 ? -11.789 29.093 108.650 1.00 56.82 151 SER A O 1
ATOM 1082 N N . LYS A 1 156 ? -12.516 33.885 111.735 1.00 64.10 156 LYS A N 1
ATOM 1083 C CA . LYS A 1 156 ? -12.023 35.000 112.530 1.00 74.03 156 LYS A CA 1
ATOM 1084 C C . LYS A 1 156 ? -11.276 36.025 111.675 1.00 73.32 156 LYS A C 1
ATOM 1085 O O . LYS A 1 156 ? -11.444 36.062 110.454 1.00 75.60 156 LYS A O 1
ATOM 1091 N N . GLU A 1 157 ? -10.443 36.842 112.316 1.00 53.31 157 GLU A N 1
ATOM 1092 C CA . GLU A 1 157 ? -9.710 37.903 111.626 1.00 49.73 157 GLU A CA 1
ATOM 1093 C C . GLU A 1 157 ? -8.255 37.625 111.259 1.00 52.37 157 GLU A C 1
ATOM 1094 O O . GLU A 1 157 ? -7.604 36.740 111.821 1.00 57.65 157 GLU A O 1
ATOM 1100 N N . LEU A 1 158 ? -7.751 38.435 110.333 1.00 59.71 158 LEU A N 1
ATOM 1101 C CA . LEU A 1 158 ? -6.371 38.358 109.867 1.00 53.64 158 LEU A CA 1
ATOM 1102 C C . LEU A 1 158 ? -5.954 39.802 109.551 1.00 48.55 158 LEU A C 1
ATOM 1103 O O . LEU A 1 158 ? -6.594 40.437 108.715 1.00 40.61 158 LEU A O 1
ATOM 1108 N N . ILE A 1 159 ? -4.932 40.338 110.235 1.00 48.26 159 ILE A N 1
ATOM 1109 C CA . ILE A 1 159 ? -4.484 41.711 109.965 1.00 40.76 159 ILE A CA 1
ATOM 1110 C C . ILE A 1 159 ? -3.318 41.756 108.971 1.00 38.53 159 ILE A C 1
ATOM 1111 O O . ILE A 1 159 ? -2.317 41.045 109.120 1.00 28.16 159 ILE A O 1
ATOM 1116 N N . LEU A 1 160 ? -3.472 42.605 107.958 1.00 28.61 160 LEU A N 1
ATOM 1117 C CA . LEU A 1 160 ? -2.469 42.800 106.908 1.00 19.64 160 LEU A CA 1
ATOM 1118 C C . LEU A 1 160 ? -1.506 43.915 107.257 1.00 13.95 160 LEU A C 1
ATOM 1119 O O . LEU A 1 160 ? -1.930 45.039 107.520 1.00 17.00 160 LEU A O 1
ATOM 1124 N N . GLY A 1 161 ? -0.211 43.613 107.265 1.00 27.97 161 GLY A N 1
ATOM 1125 C CA . GLY A 1 161 ? 0.781 44.635 107.584 1.00 35.12 161 GLY A CA 1
ATOM 1126 C C . GLY A 1 161 ? 1.435 45.120 106.308 1.00 25.57 161 GLY A C 1
ATOM 1127 O O . GLY A 1 161 ? 2.424 44.547 105.871 1.00 28.27 161 GLY A O 1
ATOM 1128 N N . ILE A 1 162 ? 0.886 46.169 105.706 1.00 27.20 162 ILE A N 1
ATOM 1129 C CA . ILE A 1 162 ? 1.421 46.682 104.445 1.00 31.56 162 ILE A CA 1
ATOM 1130 C C . ILE A 1 162 ? 2.537 47.701 104.634 1.00 37.26 162 ILE A C 1
ATOM 1131 O O . ILE A 1 162 ? 2.330 48.817 105.111 1.00 44.25 162 ILE A O 1
ATOM 1136 N N . VAL A 1 163 ? 3.730 47.289 104.232 1.00 36.42 163 VAL A N 1
ATOM 1137 C CA . VAL A 1 163 ? 4.947 48.077 104.373 1.00 30.73 163 VAL A CA 1
ATOM 1138 C C . VAL A 1 163 ? 5.449 48.790 103.125 1.00 32.34 163 VAL A C 1
ATOM 1139 O O . VAL A 1 163 ? 5.467 48.229 102.031 1.00 40.90 163 VAL A O 1
ATOM 1143 N N . ASN A 1 164 ? 5.869 50.035 103.309 1.00 28.63 164 ASN A N 1
ATOM 1144 C CA . ASN A 1 164 ? 6.435 50.808 102.219 1.00 40.03 164 ASN A CA 1
ATOM 1145 C C . ASN A 1 164 ? 7.936 50.708 102.447 1.00 35.84 164 ASN A C 1
ATOM 1146 O O . ASN A 1 164 ? 8.449 51.253 103.424 1.00 25.51 164 ASN A O 1
ATOM 1151 N N . LEU A 1 165 ? 8.642 50.011 101.564 1.00 32.48 165 LEU A N 1
ATOM 1152 C CA . LEU A 1 165 ? 10.074 49.863 101.755 1.00 33.38 165 LEU A CA 1
ATOM 1153 C C . LEU A 1 165 ? 10.849 51.157 101.593 1.00 30.25 165 LEU A C 1
ATOM 1154 O O . LEU A 1 165 ? 12.008 51.241 101.991 1.00 43.40 165 LEU A O 1
ATOM 1159 N N . THR A 1 166 ? 10.217 52.175 101.029 1.00 38.99 166 THR A N 1
ATOM 1160 C CA . THR A 1 166 ? 10.902 53.447 100.846 1.00 44.75 166 THR A CA 1
ATOM 1161 C C . THR A 1 166 ? 10.926 54.271 102.141 1.00 50.12 166 THR A C 1
ATOM 1162 O O . THR A 1 166 ? 11.986 54.437 102.750 1.00 53.85 166 THR A O 1
ATOM 1166 N N . ASN A 1 167 ? 9.768 54.770 102.576 1.00 43.72 167 ASN A N 1
ATOM 1167 C CA . ASN A 1 167 ? 9.714 55.571 103.796 1.00 35.62 167 ASN A CA 1
ATOM 1168 C C . ASN A 1 167 ? 9.657 54.739 105.073 1.00 32.52 167 ASN A C 1
ATOM 1169 O O . ASN A 1 167 ? 9.802 55.271 106.176 1.00 23.95 167 ASN A O 1
ATOM 1174 N N . GLY A 1 168 ? 9.446 53.435 104.924 1.00 38.37 168 GLY A N 1
ATOM 1175 C CA . GLY A 1 168 ? 9.373 52.566 106.085 1.00 34.78 168 GLY A CA 1
ATOM 1176 C C . GLY A 1 168 ? 8.065 52.674 106.860 1.00 37.73 168 GLY A C 1
ATOM 1177 O O . GLY A 1 168 ? 7.925 52.081 107.927 1.00 34.92 168 GLY A O 1
ATOM 1178 N N . LYS A 1 169 ? 7.105 53.430 106.338 1.00 43.79 169 LYS A N 1
ATOM 1179 C CA . LYS A 1 169 ? 5.818 53.579 107.004 1.00 42.74 169 LYS A CA 1
ATOM 1180 C C . LYS A 1 169 ? 4.992 52.310 106.833 1.00 37.72 169 LYS A C 1
ATOM 1181 O O . LYS A 1 169 ? 5.201 51.559 105.879 1.00 43.94 169 LYS A O 1
ATOM 1187 N N . ILE A 1 170 ? 4.060 52.073 107.755 1.00 24.46 170 ILE A N 1
ATOM 1188 C CA . ILE A 1 170 ? 3.224 50.867 107.722 1.00 20.70 170 ILE A CA 1
ATOM 1189 C C . ILE A 1 170 ? 1.711 51.136 107.846 1.00 26.84 170 ILE A C 1
ATOM 1190 O O . ILE A 1 170 ? 1.260 51.896 108.710 1.00 24.56 170 ILE A O 1
ATOM 1195 N N . ARG A 1 171 ? 0.932 50.504 106.977 1.00 20.68 171 ARG A N 1
ATOM 1196 C CA . ARG A 1 171 ? -0.513 50.654 107.005 1.00 26.63 171 ARG A CA 1
ATOM 1197 C C . ARG A 1 171 ? -1.110 49.310 107.384 1.00 29.01 171 ARG A C 1
ATOM 1198 O O . ARG A 1 171 ? -0.876 48.305 106.713 1.00 25.21 171 ARG A O 1
ATOM 1206 N N . TYR A 1 172 ? -1.863 49.290 108.476 1.00 30.63 172 TYR A N 1
ATOM 1207 C CA . TYR A 1 172 ? -2.466 48.056 108.934 1.00 31.15 172 TYR A CA 1
ATOM 1208 C C . TYR A 1 172 ? -3.923 48.012 108.527 1.00 31.07 172 TYR A C 1
ATOM 1209 O O . TYR A 1 172 ? -4.682 48.943 108.791 1.00 48.02 172 TYR A O 1
ATOM 1218 N N . ILE A 1 173 ? -4.312 46.935 107.860 1.00 25.42 173 ILE A N 1
ATOM 1219 C CA . ILE A 1 173 ? -5.696 46.780 107.443 1.00 33.64 173 ILE A CA 1
ATOM 1220 C C . ILE A 1 173 ? -6.158 45.379 107.831 1.00 33.15 173 ILE A C 1
ATOM 1221 O O . ILE A 1 173 ? -5.552 44.372 107.458 1.00 24.16 173 ILE A O 1
ATOM 1234 N N . PHE A 1 175 ? -9.236 42.425 108.125 1.00 59.57 175 PHE A N 1
ATOM 1235 C CA . PHE A 1 175 ? -10.445 42.000 107.441 1.00 68.10 175 PHE A CA 1
ATOM 1236 C C 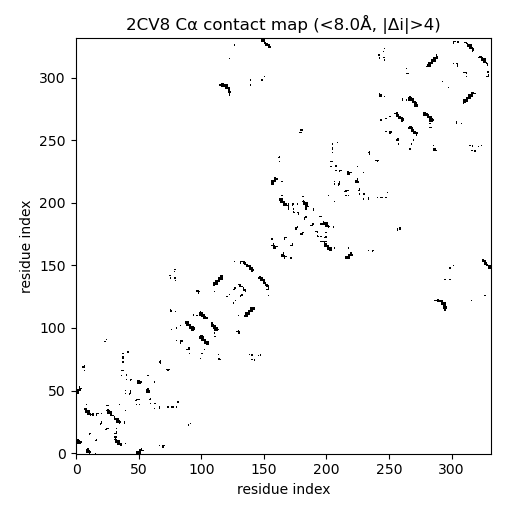. PHE A 1 175 ? -11.026 40.712 107.998 1.00 60.38 175 PHE A C 1
ATOM 1237 O O . PHE A 1 175 ? -10.300 39.821 108.437 1.00 54.71 175 PHE A O 1
ATOM 1245 N N . LYS A 1 176 ? -12.354 40.644 107.986 1.00 50.12 176 LYS A N 1
ATOM 1246 C CA . LYS A 1 176 ? -13.088 39.495 108.486 1.00 47.54 176 LYS A CA 1
ATOM 1247 C C . LYS A 1 176 ? -13.898 38.835 107.388 1.00 46.06 176 LYS A C 1
ATOM 1248 O O . LYS A 1 176 ? -14.321 39.490 106.435 1.00 37.21 176 LYS A O 1
ATOM 1254 N N . TRP A 1 177 ? -14.104 37.530 107.529 1.00 41.32 177 TRP A N 1
ATOM 1255 C CA . TRP A 1 177 ? -14.906 36.776 106.583 1.00 49.67 177 TRP A CA 1
ATOM 1256 C C . TRP A 1 177 ? -16.354 37.083 107.008 1.00 53.12 177 TRP A C 1
ATOM 1257 O O . TRP A 1 177 ? -16.790 36.706 108.097 1.00 37.33 177 TRP A O 1
ATOM 1268 N N . LEU A 1 178 ? -17.086 37.796 106.160 1.00 101.97 178 LEU A N 1
ATOM 1269 C CA . LEU A 1 178 ? -18.469 38.167 106.458 1.00 101.87 178 LEU A CA 1
ATOM 1270 C C . LEU A 1 178 ? -19.496 37.145 106.005 1.00 108.96 178 LEU A C 1
ATOM 1271 O O . LEU A 1 178 ? -19.243 36.325 105.119 1.00 113.82 178 LEU A O 1
ATOM 1276 N N . LYS A 1 179 ? -20.670 37.223 106.618 1.00 90.17 179 LYS A N 1
ATOM 1277 C CA . LYS A 1 179 ? -21.779 36.341 106.288 1.00 93.26 179 LYS A CA 1
ATOM 1278 C C . LYS A 1 179 ? -22.988 37.216 105.968 1.00 87.07 179 LYS A C 1
ATOM 1279 O O . LYS A 1 179 ? -23.956 37.247 106.722 1.00 86.71 179 LYS A O 1
ATOM 1302 N N . ILE B 1 2 ? -41.369 47.628 79.251 1.00 49.80 2 ILE B N 1
ATOM 1303 C CA . ILE B 1 2 ? -40.531 47.386 78.089 1.00 49.29 2 ILE B CA 1
ATOM 1304 C C . ILE B 1 2 ? -39.414 48.423 78.062 1.00 40.75 2 ILE B C 1
ATOM 1305 O O . ILE B 1 2 ? -39.645 49.605 78.303 1.00 35.66 2 ILE B O 1
ATOM 1310 N N . GLY B 1 3 ? -38.202 47.966 77.779 1.00 34.90 3 GLY B N 1
ATOM 1311 C CA . GLY B 1 3 ? -37.060 48.858 77.734 1.00 26.32 3 GLY B CA 1
ATOM 1312 C C . GLY B 1 3 ? -36.227 48.631 76.494 1.00 28.33 3 GLY B C 1
ATOM 1313 O O . GLY B 1 3 ? -36.154 47.520 75.966 1.00 40.02 3 GLY B O 1
ATOM 1314 N N . GLU B 1 4 ? -35.597 49.698 76.025 1.00 30.63 4 GLU B N 1
ATOM 1315 C CA . GLU B 1 4 ? -34.762 49.642 74.833 1.00 32.93 4 GLU B CA 1
ATOM 1316 C C . GLU B 1 4 ? -33.290 49.532 75.187 1.00 28.00 4 GLU B C 1
ATOM 1317 O O . GLU B 1 4 ? -32.799 50.217 76.081 1.00 17.39 4 GLU B O 1
ATOM 1323 N N . LEU B 1 5 ? -32.591 48.653 74.487 1.00 26.37 5 LEU B N 1
ATOM 1324 C CA . LEU B 1 5 ? -31.167 48.514 74.699 1.00 27.05 5 LEU B CA 1
ATOM 1325 C C . LEU B 1 5 ? -30.537 49.541 73.781 1.00 29.79 5 LEU B C 1
ATOM 1326 O O . LEU B 1 5 ? -30.839 49.590 72.590 1.00 35.32 5 LEU B O 1
ATOM 1331 N N . VAL B 1 6 ? -29.675 50.371 74.343 1.00 35.71 6 VAL B N 1
ATOM 1332 C CA . VAL B 1 6 ? -28.992 51.389 73.573 1.00 43.03 6 VAL B CA 1
ATOM 1333 C C . VAL B 1 6 ? -27.544 51.400 74.056 1.00 41.86 6 VAL B C 1
ATOM 1334 O O . VAL B 1 6 ? -27.197 52.084 75.021 1.00 38.30 6 VAL B O 1
ATOM 1338 N N . LYS B 1 7 ? -26.714 50.606 73.382 1.00 56.42 7 LYS B N 1
ATOM 1339 C CA . LYS B 1 7 ? -25.295 50.482 73.708 1.00 63.28 7 LYS B CA 1
ATOM 1340 C C . LYS B 1 7 ? -25.083 49.550 74.897 1.00 63.68 7 LYS B C 1
ATOM 1341 O O . LYS B 1 7 ? -25.332 48.344 74.815 1.00 66.37 7 LYS B O 1
ATOM 1347 N N . ASP B 1 8 ? -24.621 50.128 76.002 1.00 46.07 8 ASP B N 1
ATOM 1348 C CA . ASP B 1 8 ? -24.357 49.382 77.227 1.00 51.76 8 ASP B CA 1
ATOM 1349 C C . ASP B 1 8 ? -25.394 49.695 78.314 1.00 48.93 8 ASP B C 1
ATOM 1350 O O . ASP B 1 8 ? -25.246 49.290 79.475 1.00 43.85 8 ASP B O 1
ATOM 1355 N N . LYS B 1 9 ? -26.442 50.417 77.930 1.00 39.88 9 LYS B N 1
ATOM 1356 C CA . LYS B 1 9 ? -27.498 50.779 78.856 1.00 33.30 9 LYS B CA 1
ATOM 1357 C C . LYS B 1 9 ? -28.900 50.504 78.317 1.00 24.83 9 LYS B C 1
ATOM 1358 O O . LYS B 1 9 ? -29.081 50.224 77.130 1.00 22.43 9 LYS B O 1
ATOM 1364 N N . ILE B 1 10 ? -29.889 50.573 79.202 1.00 18.02 10 ILE B N 1
ATOM 1365 C CA . ILE B 1 10 ? -31.274 50.328 78.826 1.00 22.42 10 ILE B CA 1
ATOM 1366 C C . ILE B 1 10 ? -32.168 51.519 79.134 1.00 24.52 10 ILE B C 1
AT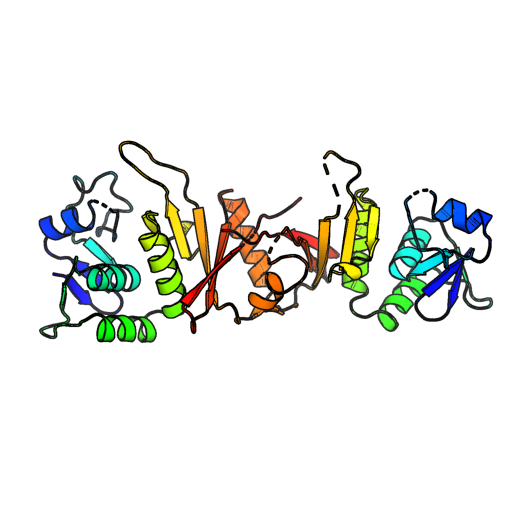OM 1367 O O . ILE B 1 10 ? -32.271 51.969 80.273 1.00 30.96 10 ILE B O 1
ATOM 1372 N N . LEU B 1 11 ? -32.822 52.013 78.095 1.00 29.21 11 LEU B N 1
ATOM 1373 C CA . LEU B 1 11 ? -33.689 53.174 78.184 1.00 26.00 11 LEU B CA 1
ATOM 1374 C C . LEU B 1 11 ? -35.147 52.826 78.469 1.00 24.27 11 LEU B C 1
ATOM 1375 O O . LEU B 1 11 ? -35.710 51.920 77.853 1.00 28.80 11 LEU B O 1
ATOM 1380 N N . ILE B 1 12 ? -35.754 53.536 79.414 1.00 22.20 12 ILE B N 1
ATOM 1381 C CA . ILE B 1 12 ? -37.169 53.337 79.732 1.00 29.05 12 ILE B CA 1
ATOM 1382 C C . ILE B 1 12 ? -37.828 54.656 79.326 1.00 34.67 12 ILE B C 1
ATOM 1383 O O . ILE B 1 12 ? -37.800 55.629 80.091 1.00 18.53 12 ILE B O 1
ATOM 1388 N N . LYS B 1 13 ? -38.414 54.682 78.127 1.00 39.12 13 LYS B N 1
ATOM 1389 C CA . LYS B 1 13 ? -39.050 55.887 77.586 1.00 39.63 13 LYS B CA 1
ATOM 1390 C C . LYS B 1 13 ? -40.400 56.274 78.183 1.00 34.88 13 LYS B C 1
ATOM 1391 O O . LYS B 1 13 ? -40.716 57.454 78.276 1.00 29.89 13 LYS B O 1
ATOM 1397 N N . ASN B 1 14 ? -41.197 55.292 78.587 1.00 49.10 14 ASN B N 1
ATOM 1398 C CA . ASN B 1 14 ? -42.502 55.572 79.184 1.00 48.87 14 ASN B CA 1
ATOM 1399 C C . ASN B 1 14 ? -42.343 55.996 80.647 1.00 39.75 14 ASN B C 1
ATOM 1400 O O . ASN B 1 14 ? -41.791 55.248 81.452 1.00 50.47 14 ASN B O 1
ATOM 1405 N N . ILE B 1 15 ? -42.837 57.182 80.997 1.00 31.82 15 ILE B N 1
ATOM 1406 C CA . ILE B 1 15 ? -42.729 57.677 82.374 1.00 30.77 15 ILE B CA 1
ATOM 1407 C C . ILE B 1 15 ? -43.496 56.869 83.430 1.00 29.73 15 ILE B C 1
ATOM 1408 O O . ILE B 1 15 ? -43.050 56.767 84.575 1.00 25.14 15 ILE B O 1
ATOM 1413 N N . GLU B 1 16 ? -44.644 56.307 83.069 1.00 26.09 16 GLU B N 1
ATOM 1414 C CA . GLU B 1 16 ? -45.392 55.495 84.023 1.00 36.51 16 GLU B CA 1
ATOM 1415 C C . GLU B 1 16 ? -44.533 54.272 84.333 1.00 37.46 16 GLU B C 1
ATOM 1416 O O . GLU B 1 16 ? -44.251 53.971 85.498 1.00 34.90 16 GLU B O 1
ATOM 1422 N N . ASP B 1 17 ? -44.130 53.575 83.271 1.00 46.58 17 ASP B N 1
ATOM 1423 C CA . ASP B 1 17 ? -43.290 52.388 83.382 1.00 49.46 17 ASP B CA 1
ATOM 1424 C C . ASP B 1 17 ? -42.052 52.736 84.192 1.00 41.18 17 ASP B C 1
ATOM 1425 O O . ASP B 1 17 ? -41.642 51.987 85.082 1.00 39.36 17 ASP B O 1
ATOM 1430 N N . ALA B 1 18 ? -41.463 53.884 83.870 1.00 29.32 18 ALA B N 1
ATOM 1431 C CA . ALA B 1 1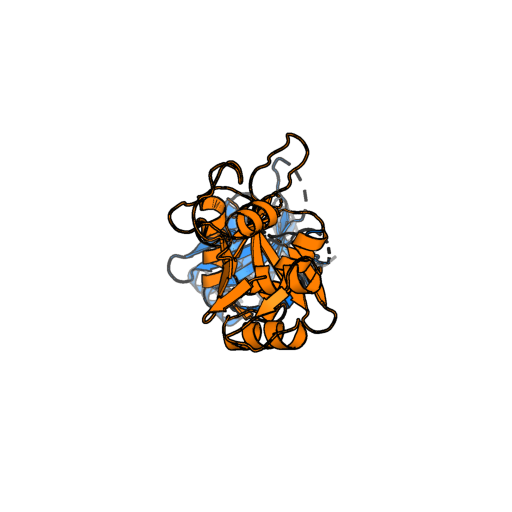8 ? -40.279 54.368 84.566 1.00 19.80 18 ALA B CA 1
ATOM 1432 C C . ALA B 1 18 ? -40.557 54.467 86.064 1.00 22.86 18 ALA B C 1
ATOM 1433 O O . ALA B 1 18 ? -39.927 53.781 86.859 1.00 31.82 18 ALA B O 1
ATOM 1435 N N . ARG B 1 19 ? -41.507 55.317 86.442 1.00 15.22 19 ARG B N 1
ATOM 1436 C CA . ARG B 1 19 ? -41.867 55.500 87.848 1.00 23.79 19 ARG B CA 1
ATOM 1437 C C . ARG B 1 19 ? -42.202 54.200 88.573 1.00 24.28 19 ARG B C 1
ATOM 1438 O O . ARG B 1 19 ? -41.984 54.092 89.779 1.00 21.66 19 ARG B O 1
ATOM 1446 N N . LEU B 1 20 ? -42.747 53.227 87.845 1.00 28.11 20 LEU B N 1
ATOM 1447 C CA . LEU B 1 20 ? -43.099 51.942 88.443 1.00 42.82 20 LEU B CA 1
ATOM 1448 C C . LEU B 1 20 ? -41.844 51.116 88.715 1.00 45.39 20 LEU B C 1
ATOM 1449 O O . LEU B 1 20 ? -41.645 50.614 89.825 1.00 43.66 20 LEU B O 1
ATOM 1454 N N . ILE B 1 21 ? -40.998 50.990 87.697 1.00 43.07 21 ILE B N 1
ATOM 1455 C CA . ILE B 1 21 ? -39.752 50.245 87.815 1.00 37.11 21 ILE B CA 1
ATOM 1456 C C . ILE B 1 21 ? -38.889 50.828 88.940 1.00 42.65 21 ILE B C 1
ATOM 1457 O O . ILE B 1 21 ? -38.181 50.104 89.642 1.00 50.75 21 ILE B O 1
ATOM 1462 N N . TYR B 1 22 ? -38.959 52.142 89.111 1.00 36.91 22 TYR B N 1
ATOM 1463 C CA . TYR B 1 22 ? -38.181 52.812 90.137 1.00 33.08 22 TYR B CA 1
ATOM 1464 C C . TYR B 1 22 ? -38.817 52.568 91.492 1.00 44.04 22 TYR B C 1
ATOM 1465 O O . TYR B 1 22 ? -38.123 52.368 92.485 1.00 47.57 22 TYR B O 1
ATOM 1474 N N . LYS B 1 23 ? -40.144 52.595 91.535 1.00 58.21 23 LYS B N 1
ATOM 1475 C CA . LYS B 1 23 ? -40.847 52.361 92.790 1.00 64.94 23 LYS B CA 1
ATOM 1476 C C . LYS B 1 23 ? -40.537 50.959 93.304 1.00 64.50 23 LYS B C 1
ATOM 1477 O O . LYS B 1 23 ? -40.305 50.772 94.499 1.00 54.42 23 LYS B O 1
ATOM 1491 N N . GLY B 1 25 ? -38.059 49.171 93.638 1.00 40.08 25 GLY B N 1
ATOM 1492 C CA . GLY B 1 25 ? -36.997 49.105 94.619 1.00 31.11 25 GLY B CA 1
ATOM 1493 C C . GLY B 1 25 ? -35.799 49.969 94.297 1.00 22.19 25 GLY B C 1
ATOM 1494 O O . GLY B 1 25 ? -34.667 49.556 94.484 1.00 30.94 25 GLY B O 1
ATOM 1495 N N . TYR B 1 26 ? -36.045 51.182 93.827 1.00 32.64 26 TYR B N 1
ATOM 1496 C CA . TYR B 1 26 ? -34.965 52.101 93.488 1.00 30.64 26 TYR B CA 1
ATOM 1497 C C . TYR B 1 26 ? -34.016 51.549 92.429 1.00 28.81 26 TYR B C 1
ATOM 1498 O O . TYR B 1 26 ? -32.827 51.358 92.676 1.00 26.42 26 TYR B O 1
ATOM 1507 N N . TYR B 1 27 ? -34.560 51.283 91.248 1.00 22.54 27 TYR B N 1
ATOM 1508 C CA . TYR B 1 27 ? -33.769 50.792 90.138 1.00 7.05 27 TYR B CA 1
ATOM 1509 C C . TYR B 1 27 ? -33.540 51.950 89.166 1.00 14.86 27 TYR B C 1
ATOM 1510 O O . TYR B 1 27 ? -34.391 52.833 89.028 1.00 14.44 27 TYR B O 1
ATOM 1519 N N . GLY B 1 28 ? -32.395 51.941 88.494 1.00 7.54 28 GLY B N 1
ATOM 1520 C CA . GLY B 1 28 ? -32.092 52.980 87.531 1.00 22.14 28 GLY B CA 1
ATOM 1521 C C . GLY B 1 28 ? -32.035 54.398 88.066 1.00 26.70 28 GLY B C 1
ATOM 1522 O O . GLY B 1 28 ? -32.315 54.661 89.239 1.00 22.19 28 GLY B O 1
ATOM 1523 N N . LYS B 1 29 ? -31.671 55.316 87.175 1.00 23.20 29 LYS B N 1
ATOM 1524 C CA . LYS B 1 29 ? -31.552 56.729 87.495 1.00 17.82 29 LYS B CA 1
ATOM 1525 C C . LYS B 1 29 ? -32.240 57.562 86.420 1.00 16.85 29 LYS B C 1
ATOM 1526 O O . LYS B 1 29 ? -32.056 57.329 85.231 1.00 22.33 29 LYS B O 1
ATOM 1532 N N . PRO B 1 30 ? -33.075 58.526 86.823 1.00 32.39 30 PRO B N 1
ATOM 1533 C CA . PRO B 1 30 ? -33.746 59.354 85.820 1.00 27.13 30 PRO B CA 1
ATOM 1534 C C . PRO B 1 30 ? -32.742 60.335 85.233 1.00 33.59 30 PRO B C 1
ATOM 1535 O O . PRO B 1 30 ? -31.790 60.743 85.906 1.00 42.97 30 PRO B O 1
ATOM 1539 N N . ILE B 1 31 ? -32.949 60.680 83.967 1.00 28.32 31 ILE B N 1
ATOM 1540 C CA . ILE B 1 31 ? -32.086 61.607 83.238 1.00 25.09 31 ILE B CA 1
ATOM 1541 C C . ILE B 1 31 ? -32.240 63.046 83.740 1.00 31.48 31 ILE B C 1
ATOM 1542 O O . ILE B 1 31 ? -33.346 63.590 83.736 1.00 33.17 31 ILE B O 1
ATOM 1547 N N . GLY B 1 32 ? -31.140 63.664 84.168 1.00 26.58 32 GLY B N 1
ATOM 1548 C CA . GLY B 1 32 ? -31.216 65.040 84.638 1.00 34.16 32 GLY B CA 1
ATOM 1549 C C . GLY B 1 32 ? -31.264 65.202 86.146 1.00 40.96 32 GLY B C 1
ATOM 1550 O O . GLY B 1 32 ? -30.818 66.223 86.673 1.00 38.47 32 GLY B O 1
ATOM 1551 N N . ILE B 1 33 ? -31.828 64.215 86.842 1.00 45.06 33 ILE B N 1
ATOM 1552 C CA . ILE B 1 33 ? -31.902 64.237 88.305 1.00 38.25 33 ILE B CA 1
ATOM 1553 C C . ILE B 1 33 ? -30.800 63.307 88.793 1.00 40.95 33 ILE B C 1
ATOM 1554 O O . ILE B 1 33 ? -30.377 62.408 88.064 1.00 38.89 33 ILE B O 1
ATOM 1559 N N . SER B 1 34 ? -30.338 63.505 90.019 1.00 59.77 34 SER B N 1
ATOM 1560 C CA . SER B 1 34 ? -29.301 62.634 90.549 1.00 68.57 34 SER B CA 1
ATOM 1561 C C . SER B 1 34 ? -29.960 61.436 91.224 1.00 70.74 34 SER B C 1
ATOM 1562 O O . SER B 1 34 ? -29.802 60.291 90.795 1.00 74.02 34 SER B O 1
ATOM 1565 N N . LYS B 1 35 ? -30.709 61.705 92.281 1.00 69.50 35 LYS B N 1
ATOM 1566 C CA . LYS B 1 35 ? -31.394 60.645 92.990 1.00 71.70 35 LYS B CA 1
ATOM 1567 C C . LYS B 1 35 ? -32.692 61.155 93.600 1.00 73.42 35 LYS B C 1
ATOM 1568 O O . LYS B 1 35 ? -32.693 61.860 94.610 1.00 74.76 35 LYS B O 1
ATOM 1574 N N . PRO B 1 36 ? -33.823 60.805 92.968 1.00 58.35 36 PRO B N 1
ATOM 1575 C CA . PRO B 1 36 ? -35.189 61.167 93.358 1.00 54.39 36 PRO B CA 1
ATOM 1576 C C . PRO B 1 36 ? -35.587 60.621 94.731 1.00 58.70 36 PRO B C 1
ATOM 1577 O O . PRO B 1 36 ? -35.391 59.432 95.015 1.00 45.87 36 PRO B O 1
ATOM 1581 N N . LYS B 1 37 ? -36.149 61.482 95.576 1.00 54.68 37 LYS B N 1
ATOM 1582 C CA . LYS B 1 37 ? -36.601 61.042 96.892 1.00 56.93 37 LYS B CA 1
ATOM 1583 C C . LYS B 1 37 ? -37.653 59.963 96.630 1.00 46.37 37 LYS B C 1
ATOM 1584 O O . LYS B 1 37 ? -37.571 58.854 97.157 1.00 41.07 37 LYS B O 1
ATOM 1590 N N . SER B 1 38 ? -38.635 60.301 95.798 1.00 53.52 38 SER B N 1
ATOM 1591 C CA . SER B 1 38 ? -39.706 59.375 95.431 1.00 50.33 38 SER B CA 1
ATOM 1592 C C . SER B 1 38 ? -39.821 59.279 93.913 1.00 49.37 38 SER B C 1
ATOM 1593 O O . SER B 1 38 ? -39.290 60.128 93.189 1.00 53.37 38 SER B O 1
ATOM 1596 N N . ALA B 1 39 ? -40.504 58.242 93.432 1.00 27.62 39 ALA B N 1
ATOM 1597 C CA . ALA B 1 39 ? -40.688 58.066 91.995 1.00 29.39 39 ALA B CA 1
ATOM 1598 C C . ALA B 1 39 ? -41.635 59.168 91.524 1.00 30.33 39 ALA B C 1
ATOM 1599 O O . ALA B 1 39 ? -41.790 59.438 90.332 1.00 30.10 39 ALA B O 1
ATOM 1601 N N . GLU B 1 40 ? -42.249 59.811 92.503 1.00 35.38 40 GLU B N 1
ATOM 1602 C CA . GLU B 1 40 ? -43.198 60.874 92.276 1.00 25.36 40 GLU B CA 1
ATOM 1603 C C . GLU B 1 40 ? -42.538 62.066 91.582 1.00 29.00 40 GLU B C 1
ATOM 1604 O O . GLU B 1 40 ? -43.170 62.758 90.781 1.00 26.52 40 GLU B O 1
ATOM 1610 N N . GLU B 1 41 ? -41.262 62.302 91.864 1.00 38.75 41 GLU B N 1
ATOM 1611 C CA . GLU B 1 41 ? -40.569 63.427 91.236 1.00 43.33 41 GLU B CA 1
ATOM 1612 C C . GLU B 1 41 ? -39.799 63.084 89.957 1.00 38.38 41 GLU B C 1
ATOM 1613 O O . GLU B 1 41 ? -38.956 63.857 89.514 1.00 45.05 41 GLU B O 1
ATOM 1619 N N . ILE B 1 42 ? -40.102 61.935 89.360 1.00 29.27 42 ILE B N 1
ATOM 1620 C CA . ILE B 1 42 ? -39.442 61.504 88.127 1.00 24.84 42 ILE B CA 1
ATOM 1621 C C . ILE B 1 42 ? -40.279 61.918 86.918 1.00 22.47 42 ILE B C 1
ATOM 1622 O O . ILE B 1 42 ? -41.456 61.559 86.818 1.00 21.01 42 ILE B O 1
ATOM 1627 N N . ASN B 1 43 ? -39.673 62.665 86.000 1.00 28.62 43 ASN B N 1
ATOM 1628 C CA . ASN B 1 43 ? -40.374 63.123 84.803 1.00 28.24 43 ASN B CA 1
ATOM 1629 C C . ASN B 1 43 ? -39.560 62.885 83.555 1.00 26.16 43 ASN B C 1
ATOM 1630 O O . ASN B 1 43 ? -39.959 63.273 82.462 1.00 41.09 43 ASN B O 1
ATOM 1635 N N . SER B 1 44 ? -38.408 62.259 83.721 1.00 34.30 44 SER B N 1
ATOM 1636 C CA . SER B 1 44 ? -37.556 61.977 82.586 1.00 25.10 44 SER B CA 1
ATOM 1637 C C . SER B 1 44 ? -37.341 60.478 82.500 1.00 17.53 44 SER B C 1
ATOM 1638 O O . SER B 1 44 ? -37.451 59.773 83.498 1.00 23.12 44 SER B O 1
ATOM 1641 N N . GLU B 1 45 ? -37.047 60.003 81.296 1.00 22.67 45 GLU B N 1
ATOM 1642 C CA . GLU B 1 45 ? -36.812 58.589 81.041 1.00 25.78 45 GLU B CA 1
ATOM 1643 C C . GLU B 1 45 ? -35.901 57.951 82.076 1.00 18.30 45 GLU B C 1
ATOM 1644 O O . GLU B 1 45 ? -34.890 58.512 82.463 1.00 31.05 45 GLU B O 1
ATOM 1650 N N . LEU B 1 46 ? -36.286 56.769 82.523 1.00 27.06 46 LEU B N 1
ATOM 1651 C CA . LEU B 1 46 ? -35.528 56.033 83.514 1.00 22.05 46 LEU B CA 1
ATOM 1652 C C . LEU B 1 46 ? -34.387 55.333 82.792 1.00 23.56 46 LEU B C 1
ATOM 1653 O O . LEU B 1 46 ? -34.593 54.701 81.760 1.00 38.24 46 LEU B O 1
ATOM 1658 N N . ILE B 1 47 ? -33.176 55.462 83.315 1.00 22.72 47 ILE B N 1
ATOM 1659 C CA . ILE B 1 47 ? -32.042 54.794 82.700 1.00 20.08 47 ILE B CA 1
ATOM 1660 C C . ILE B 1 47 ? -31.499 53.659 83.564 1.00 18.73 47 ILE B C 1
ATOM 1661 O O . ILE B 1 47 ? -31.068 53.868 84.692 1.00 22.81 47 ILE B O 1
ATOM 1666 N N . LEU B 1 48 ? -31.542 52.448 83.023 1.00 22.01 48 LEU B N 1
ATOM 1667 C CA . LEU B 1 48 ? -31.068 51.265 83.727 1.00 20.59 48 LEU B CA 1
ATOM 1668 C C . LEU B 1 48 ? -29.769 50.767 83.134 1.00 17.69 48 LEU B C 1
ATOM 1669 O O . LEU B 1 48 ? -29.575 50.806 81.926 1.00 17.06 48 LEU B O 1
ATOM 1674 N N . SER B 1 49 ? -28.882 50.287 83.995 1.00 20.82 49 SER B N 1
ATOM 1675 C CA . SER B 1 49 ? -27.609 49.746 83.555 1.00 15.51 49 SER B CA 1
ATOM 1676 C C . SER B 1 49 ? -27.863 48.299 83.156 1.00 22.51 49 SER B C 1
ATOM 1677 O O . SER B 1 49 ? -28.874 47.713 83.562 1.00 21.47 49 SER B O 1
ATOM 1680 N N . LEU B 1 50 ? -26.969 47.720 82.357 1.00 25.24 50 LEU B N 1
ATOM 1681 C CA . LEU B 1 50 ? -27.149 46.333 81.951 1.00 25.64 50 LEU B CA 1
ATOM 1682 C C . LEU B 1 50 ? -27.305 45.415 83.159 1.00 26.51 50 LEU B C 1
ATOM 1683 O O . LEU B 1 50 ? -28.127 44.499 83.142 1.00 24.03 50 LEU B O 1
ATOM 1688 N N . ILE B 1 51 ? -26.530 45.667 84.212 1.00 29.22 51 ILE B N 1
ATOM 1689 C CA . ILE B 1 51 ? -26.618 44.848 85.416 1.00 22.41 51 ILE B CA 1
ATOM 1690 C C . ILE B 1 51 ? -28.044 44.873 85.976 1.00 21.13 51 ILE B C 1
ATOM 1691 O O . ILE B 1 51 ? -28.593 43.832 86.325 1.00 18.94 51 ILE B O 1
ATOM 1696 N N . GLU B 1 52 ? -28.641 46.057 86.053 1.00 17.26 52 GLU B N 1
ATOM 1697 C CA . GLU B 1 52 ? -30.005 46.188 86.547 1.00 12.52 52 GLU B CA 1
ATOM 1698 C C . GLU B 1 52 ? -31.008 45.559 85.568 1.00 21.30 52 GLU B C 1
ATOM 1699 O O . GLU B 1 52 ? -31.904 44.803 85.963 1.00 12.49 52 GLU B O 1
ATOM 1705 N N . GLY B 1 53 ? -30.858 45.889 84.288 1.00 33.11 53 GLY B N 1
ATOM 1706 C CA . GLY B 1 53 ? -31.755 45.353 83.283 1.00 31.42 53 GLY B CA 1
ATOM 1707 C C . GLY B 1 53 ? -31.762 43.834 83.217 1.00 33.90 53 GLY B C 1
ATOM 1708 O O . GLY B 1 53 ? -32.823 43.209 83.136 1.00 32.88 53 GLY B O 1
ATOM 1709 N N . VAL B 1 54 ? -30.575 43.238 83.240 1.00 29.11 54 VAL B N 1
ATOM 1710 C CA . VAL B 1 54 ? -30.457 41.794 83.179 1.00 31.40 54 VAL B CA 1
ATOM 1711 C C . VAL B 1 54 ? -31.143 41.187 84.403 1.00 34.32 54 VAL B C 1
ATOM 1712 O O . VAL B 1 54 ? -31.809 40.156 84.301 1.00 35.82 54 VAL B O 1
ATOM 1716 N N . TYR B 1 55 ? -30.996 41.833 85.558 1.00 34.32 55 TYR B N 1
ATOM 1717 C CA . TYR B 1 55 ? -31.628 41.334 86.776 1.00 32.80 55 TYR B CA 1
ATOM 1718 C C . TYR B 1 55 ? -33.148 41.359 86.632 1.00 37.56 55 TYR B C 1
ATOM 1719 O O . TYR B 1 55 ? -33.813 40.332 86.822 1.00 32.61 55 TYR B O 1
ATOM 1728 N N . LEU B 1 56 ? -33.688 42.534 86.294 1.00 19.25 56 LEU B N 1
ATOM 1729 C CA . LEU B 1 56 ? -35.127 42.701 86.124 1.00 22.22 56 LEU B CA 1
ATOM 1730 C C . LEU B 1 56 ? -35.720 41.743 85.092 1.00 27.61 56 LEU B C 1
ATOM 1731 O O . LEU B 1 56 ? -36.824 41.215 85.279 1.00 25.38 56 LEU B O 1
ATOM 1736 N N . VAL B 1 57 ? -35.000 41.523 84.000 1.00 24.40 57 VAL B N 1
ATOM 1737 C CA . VAL B 1 57 ? -35.481 40.599 82.988 1.00 20.50 57 VAL B CA 1
ATOM 1738 C C . VAL B 1 57 ? -35.611 39.219 83.630 1.00 23.15 57 VAL B C 1
ATOM 1739 O O . VAL B 1 57 ? -36.657 38.577 83.544 1.00 22.86 57 VAL B O 1
ATOM 1743 N N . LYS B 1 58 ? -34.541 38.774 84.279 1.00 24.83 58 LYS B N 1
ATOM 1744 C CA . LYS B 1 58 ? -34.527 37.479 84.939 1.00 27.51 58 LYS B CA 1
ATOM 1745 C C . LYS B 1 58 ? -35.650 37.388 85.966 1.00 26.32 58 LYS B C 1
ATOM 1746 O O . LYS B 1 58 ? -36.175 36.307 86.225 1.00 35.47 58 LYS B O 1
ATOM 1752 N N . LYS B 1 59 ? -36.023 38.522 86.546 1.00 5.32 59 LYS B N 1
ATOM 1753 C CA . LYS B 1 59 ? -37.080 38.546 87.555 1.00 19.77 59 LYS B CA 1
ATOM 1754 C C . LYS B 1 59 ? -38.458 38.598 86.913 1.00 22.57 59 LYS B C 1
ATOM 1755 O O . LYS B 1 59 ? -39.479 38.632 87.615 1.00 6.24 59 LYS B O 1
ATOM 1761 N N . GLY B 1 60 ? -38.477 38.624 85.581 1.00 30.34 60 GLY B N 1
ATOM 1762 C CA . GLY B 1 60 ? -39.726 38.666 84.841 1.00 26.37 60 GLY B CA 1
ATOM 1763 C C . GLY B 1 60 ? -40.458 39.984 84.977 1.00 26.39 60 GLY B C 1
ATOM 1764 O O . GLY B 1 60 ? -41.593 40.124 84.523 1.00 27.87 60 GLY B O 1
ATOM 1765 N N . LYS B 1 61 ? -39.813 40.956 85.610 1.00 29.95 61 LYS B N 1
ATOM 1766 C CA . LYS B 1 61 ? -40.419 42.262 85.792 1.00 22.71 61 LYS B CA 1
ATOM 1767 C C . LYS B 1 61 ? -40.121 43.217 84.637 1.00 18.51 61 LYS B C 1
ATOM 1768 O O . LYS B 1 61 ? -40.525 44.376 84.666 1.00 26.15 61 LYS B O 1
ATOM 1774 N N . LEU B 1 62 ? -39.438 42.730 83.608 1.00 20.19 62 LEU B N 1
ATOM 1775 C CA . LEU B 1 62 ? -39.066 43.593 82.491 1.00 24.87 62 LEU B CA 1
ATOM 1776 C C . LEU B 1 62 ? -38.702 42.875 81.202 1.00 33.44 62 LEU B C 1
ATOM 1777 O O . LEU B 1 62 ? -38.028 41.841 81.213 1.00 28.44 62 LEU B O 1
ATOM 1782 N N . GLU B 1 63 ? -39.147 43.447 80.090 1.00 46.56 63 GLU B N 1
ATOM 1783 C CA . GLU B 1 63 ? -38.863 42.911 78.764 1.00 43.65 63 GLU B CA 1
ATOM 1784 C C . GLU B 1 63 ? -37.924 43.897 78.097 1.00 46.59 63 GLU B C 1
ATOM 1785 O O . GLU B 1 63 ? -38.054 45.103 78.285 1.00 44.76 63 GLU B O 1
ATOM 1791 N N . ILE B 1 64 ? -36.972 43.396 77.325 1.00 36.75 64 ILE B N 1
ATOM 1792 C CA . ILE B 1 64 ? -36.040 44.289 76.666 1.00 30.08 64 ILE B CA 1
ATOM 1793 C C . ILE B 1 64 ? -35.971 44.084 75.166 1.00 31.08 64 ILE B C 1
ATOM 1794 O O . ILE B 1 64 ? -36.030 42.959 74.671 1.00 29.70 64 ILE B O 1
ATOM 1799 N N . VAL B 1 65 ? -35.861 45.197 74.449 1.00 46.74 65 VAL B N 1
ATOM 1800 C CA . VAL B 1 65 ? -35.813 45.182 72.997 1.00 53.43 65 VAL B CA 1
ATOM 1801 C C . VAL B 1 65 ? -34.673 46.022 72.470 1.00 55.91 65 VAL B C 1
ATOM 1802 O O . VAL B 1 65 ? -34.334 47.054 73.049 1.00 59.96 65 VAL B O 1
ATOM 1806 N N . SER B 1 66 ? -34.083 45.568 71.370 1.00 54.32 66 SER B N 1
ATOM 1807 C CA . SER B 1 66 ? -32.990 46.288 70.730 1.00 65.75 66 SER B CA 1
ATOM 1808 C C . SER B 1 66 ? -33.353 46.462 69.267 1.00 71.21 66 SER B C 1
ATOM 1809 O O . SER B 1 66 ? -33.033 45.608 68.437 1.00 69.01 66 SER B O 1
ATOM 1812 N N . ASN B 1 67 ? -34.028 47.568 68.962 1.00 83.45 67 ASN B N 1
ATOM 1813 C CA . ASN B 1 67 ? -34.461 47.859 67.601 1.00 88.44 67 ASN B CA 1
ATOM 1814 C C . ASN B 1 67 ? -35.111 46.634 66.975 1.00 86.94 67 ASN B C 1
ATOM 1815 O O . ASN B 1 67 ? -34.533 45.980 66.108 1.00 84.33 67 ASN B O 1
ATOM 1820 N N . GLY B 1 68 ? -36.317 46.323 67.432 1.00 90.26 68 GLY B N 1
ATOM 1821 C CA . GLY B 1 68 ? -37.030 45.183 66.895 1.00 88.92 68 GLY B CA 1
ATOM 1822 C C . GLY B 1 68 ? -36.706 43.875 67.583 1.00 90.35 68 GLY B C 1
ATOM 1823 O O . GLY B 1 68 ? -37.612 43.167 68.022 1.00 92.74 68 GLY B O 1
ATOM 1824 N N . GLU B 1 69 ? -35.422 43.542 67.685 1.00 79.34 69 GLU B N 1
ATOM 1825 C CA . GLU B 1 69 ? -35.033 42.289 68.319 1.00 77.23 69 GLU B CA 1
ATOM 1826 C C . GLU B 1 69 ? -35.398 42.246 69.801 1.00 75.37 69 GLU B C 1
ATOM 1827 O O . GLU B 1 69 ? -35.216 43.217 70.539 1.00 80.95 69 GLU B O 1
ATOM 1833 N N . ARG B 1 70 ? -35.925 41.103 70.218 1.00 63.03 70 ARG B N 1
ATOM 1834 C CA . ARG B 1 70 ? -36.333 40.877 71.595 1.00 60.36 70 ARG B CA 1
ATOM 1835 C C . ARG B 1 70 ? -35.195 40.103 72.256 1.00 59.50 70 ARG B C 1
ATOM 1836 O O . ARG B 1 70 ? -34.977 38.930 71.954 1.00 60.88 70 ARG B O 1
ATOM 1844 N N . LEU B 1 71 ? -34.458 40.770 73.140 1.00 62.75 71 LEU B N 1
ATOM 1845 C CA . LEU B 1 71 ? -33.333 40.148 73.830 1.00 44.74 71 LEU B CA 1
ATOM 1846 C C . LEU B 1 71 ? -33.753 39.513 75.141 1.00 50.74 71 LEU B C 1
ATOM 1847 O O . LEU B 1 71 ? -34.288 40.190 76.016 1.00 53.81 71 LEU B O 1
ATOM 1852 N N . ASP B 1 72 ? -33.519 38.212 75.280 1.00 54.15 72 ASP B N 1
ATOM 1853 C CA . ASP B 1 72 ? -33.872 37.526 76.519 1.00 50.03 72 ASP B CA 1
ATOM 1854 C C . ASP B 1 72 ? -32.676 37.535 77.454 1.00 43.54 72 ASP B C 1
ATOM 1855 O O . ASP B 1 72 ? -31.643 38.127 77.140 1.00 42.57 72 ASP B O 1
ATOM 1860 N N . PHE B 1 73 ? -32.817 36.878 78.600 1.00 32.29 73 PHE B N 1
ATOM 1861 C CA . PHE B 1 73 ? -31.745 36.821 79.596 1.00 35.88 73 PHE B CA 1
ATOM 1862 C C . PHE B 1 73 ? -30.389 36.335 79.068 1.00 32.28 73 PHE B C 1
ATOM 1863 O O . PHE B 1 73 ? -29.369 36.974 79.302 1.00 21.10 73 PHE B O 1
ATOM 1871 N N . GLU B 1 74 ? -30.382 35.200 78.372 1.00 47.03 74 GLU B N 1
ATOM 1872 C CA . GLU B 1 74 ? -29.153 34.632 77.830 1.00 44.91 74 GLU B CA 1
ATOM 1873 C C . GLU B 1 74 ? -28.432 35.634 76.942 1.00 43.55 74 GLU B C 1
ATOM 1874 O O . GLU B 1 74 ? -27.219 35.800 77.042 1.00 49.72 74 GLU B O 1
ATOM 1880 N N . ARG B 1 75 ? -29.178 36.301 76.069 1.00 41.77 75 ARG B N 1
ATOM 1881 C CA . ARG B 1 75 ? -28.581 37.278 75.162 1.00 46.44 75 ARG B CA 1
ATOM 1882 C C . ARG B 1 75 ? -28.125 38.542 75.876 1.00 41.23 75 ARG B C 1
ATOM 1883 O O . ARG B 1 75 ? -27.031 39.047 75.618 1.00 38.61 75 ARG B O 1
ATOM 1891 N N . LEU B 1 76 ? -28.963 39.053 76.770 1.00 45.58 76 LEU B N 1
ATOM 1892 C CA . LEU B 1 76 ? -28.619 40.253 77.510 1.00 37.99 76 LEU B CA 1
ATOM 1893 C C . LEU B 1 76 ? -27.397 40.003 78.364 1.00 35.10 76 LEU B C 1
ATOM 1894 O O . LEU B 1 76 ? -26.478 40.815 78.387 1.00 38.36 76 LEU B O 1
ATOM 1899 N N . TYR B 1 77 ? -27.385 38.879 79.071 1.00 26.61 77 TYR B N 1
ATOM 1900 C CA . TYR B 1 77 ? -26.242 38.548 79.911 1.00 33.04 77 TYR B CA 1
ATOM 1901 C C . TYR B 1 77 ? -24.983 38.563 79.044 1.00 34.27 77 TYR B C 1
ATOM 1902 O O . TYR B 1 77 ? -23.983 39.195 79.383 1.00 25.26 77 TYR B O 1
ATOM 1911 N N . GLN B 1 78 ? -25.040 37.866 77.916 1.00 50.06 78 GLN B N 1
ATOM 1912 C CA . GLN B 1 78 ? -23.901 37.814 77.019 1.00 50.27 78 GLN B CA 1
ATOM 1913 C C . GLN B 1 78 ? -23.458 39.209 76.594 1.00 49.85 78 GLN B C 1
ATOM 1914 O O . GLN B 1 78 ? -22.258 39.479 76.494 1.00 55.27 78 GLN B O 1
ATOM 1920 N N . ILE B 1 79 ? -24.417 40.095 76.344 1.00 33.69 79 ILE B N 1
ATOM 1921 C CA . ILE B 1 79 ? -24.081 41.460 75.945 1.00 30.38 79 ILE B CA 1
ATOM 1922 C C . ILE B 1 79 ? -23.351 42.153 77.083 1.00 30.90 79 ILE B C 1
ATOM 1923 O O . ILE B 1 79 ? -22.399 42.899 76.852 1.00 26.90 79 ILE B O 1
ATOM 1928 N N . GLY B 1 80 ? -23.802 41.899 78.308 1.00 34.41 80 GLY B N 1
ATOM 1929 C CA . GLY B 1 80 ? -23.165 42.491 79.467 1.00 40.75 80 GLY B CA 1
ATOM 1930 C C . GLY B 1 80 ? -21.704 42.082 79.514 1.00 42.25 80 GLY B C 1
ATOM 1931 O O . GLY B 1 80 ? -20.821 42.913 79.748 1.00 37.45 80 GLY B O 1
ATOM 1932 N N . VAL B 1 81 ? -21.447 40.799 79.282 1.00 50.81 81 VAL B N 1
ATOM 1933 C CA . VAL B 1 81 ? -20.084 40.283 79.293 1.00 59.13 81 VAL B CA 1
ATOM 1934 C C . VAL B 1 81 ? -19.219 41.030 78.294 1.00 54.41 81 VAL B C 1
ATOM 1935 O O . VAL B 1 81 ? -18.088 41.395 78.604 1.00 58.87 81 VAL B O 1
ATOM 1939 N N . THR B 1 82 ? -19.757 41.254 77.099 1.00 39.56 82 THR B N 1
ATOM 1940 C CA . THR B 1 82 ? -19.037 41.964 76.043 1.00 44.29 82 THR B CA 1
ATOM 1941 C C . THR B 1 82 ? -18.852 43.469 76.307 1.00 50.45 82 THR B C 1
ATOM 1942 O O . THR B 1 82 ? -17.750 44.013 76.152 1.00 56.21 82 THR B O 1
ATOM 1946 N N . GLN B 1 83 ? -19.931 44.135 76.705 1.00 44.60 83 GLN B N 1
ATOM 1947 C CA . GLN B 1 83 ? -19.906 45.571 76.961 1.00 41.66 83 GLN B CA 1
ATOM 1948 C C . GLN B 1 83 ? -19.288 46.026 78.284 1.00 42.41 83 GLN B C 1
ATOM 1949 O O . GLN B 1 83 ? -18.459 46.934 78.306 1.00 48.47 83 GLN B O 1
ATOM 1955 N N . ILE B 1 84 ? -19.698 45.397 79.382 1.00 47.93 84 ILE B N 1
ATOM 1956 C CA . ILE B 1 84 ? -19.233 45.774 80.712 1.00 46.79 84 ILE B CA 1
ATOM 1957 C C . ILE B 1 84 ? -18.076 44.966 81.309 1.00 45.01 84 ILE B C 1
ATOM 1958 O O . ILE B 1 84 ? -18.164 43.748 81.461 1.00 49.22 84 ILE B O 1
ATOM 1963 N N . PRO B 1 85 ? -16.970 45.643 81.661 1.00 45.38 85 PRO B N 1
ATOM 1964 C CA . PRO B 1 85 ? -15.813 44.958 82.253 1.00 43.83 85 PRO B CA 1
ATOM 1965 C C . PRO B 1 85 ? -16.196 44.451 83.645 1.00 39.20 85 PRO B C 1
ATOM 1966 O O . PRO B 1 85 ? -16.836 45.163 84.417 1.00 36.13 85 PRO B O 1
ATOM 1970 N N . ARG B 1 86 ? -15.800 43.229 83.967 1.00 31.71 86 ARG B N 1
ATOM 1971 C CA . ARG B 1 86 ? -16.119 42.636 85.268 1.00 38.89 86 ARG B CA 1
ATOM 1972 C C . ARG B 1 86 ? -17.618 42.358 85.421 1.00 37.17 86 ARG B C 1
ATOM 1973 O O . ARG B 1 86 ? -18.127 42.181 86.535 1.00 38.69 86 ARG B O 1
ATOM 1981 N N . PHE B 1 87 ? -18.318 42.293 84.293 1.00 26.37 87 PHE B N 1
ATOM 1982 C CA . PHE B 1 87 ? -19.745 42.044 84.312 1.00 19.52 87 PHE B CA 1
ATOM 1983 C C . PHE B 1 87 ? -20.121 40.803 85.112 1.00 16.62 87 PHE B C 1
ATOM 1984 O O . PHE B 1 87 ? -21.052 40.853 85.912 1.00 18.44 87 PHE B O 1
ATOM 1992 N N . ARG B 1 88 ? -19.415 39.696 84.894 1.00 22.07 88 ARG B N 1
ATOM 1993 C CA . ARG B 1 88 ? -19.716 38.460 85.606 1.00 23.79 88 ARG B CA 1
ATOM 1994 C C . ARG B 1 88 ? -19.659 38.607 87.122 1.00 27.68 88 ARG B C 1
ATOM 1995 O O . ARG B 1 88 ? -20.609 38.230 87.821 1.00 29.86 88 ARG B O 1
ATOM 2003 N N . ILE B 1 89 ? -18.567 39.155 87.644 1.00 16.57 89 ILE B N 1
ATOM 2004 C CA . ILE B 1 89 ? -18.476 39.276 89.085 1.00 23.71 89 ILE B CA 1
ATOM 2005 C C . ILE B 1 89 ? -19.398 40.352 89.607 1.00 27.66 89 ILE B C 1
ATOM 2006 O O . ILE B 1 89 ? -19.927 40.222 90.719 1.00 26.67 89 ILE B O 1
ATOM 2011 N N . LEU B 1 90 ? -19.606 41.402 88.807 1.00 22.91 90 LEU B N 1
ATOM 2012 C CA . LEU B 1 90 ? -20.487 42.502 89.209 1.00 24.83 90 LEU B CA 1
ATOM 2013 C C . LEU B 1 90 ? -21.953 42.084 89.259 1.00 23.50 90 LEU B C 1
ATOM 2014 O O . LEU B 1 90 ? -22.682 42.464 90.175 1.00 30.19 90 LEU B O 1
ATOM 2019 N N . TYR B 1 91 ? -22.389 41.301 88.278 1.00 27.38 91 TYR B N 1
ATOM 2020 C CA . TYR B 1 91 ? -23.770 40.849 88.269 1.00 25.99 91 TYR B CA 1
ATOM 2021 C C . TYR B 1 91 ? -23.982 39.819 89.381 1.00 25.00 91 TYR B C 1
ATOM 2022 O O . TYR B 1 91 ? -25.049 39.754 89.994 1.00 37.78 91 TYR B O 1
ATOM 2031 N N . SER B 1 92 ? -22.963 39.013 89.642 1.00 21.11 92 SER B N 1
ATOM 2032 C CA . SER B 1 92 ? -23.067 38.003 90.687 1.00 20.25 92 SER B CA 1
ATOM 2033 C C . SER B 1 92 ? -23.334 38.635 92.042 1.00 18.81 92 SER B C 1
ATOM 2034 O O . SER B 1 92 ? -24.197 38.159 92.784 1.00 14.96 92 SER B O 1
ATOM 2037 N N . VAL B 1 93 ? -22.609 39.706 92.366 1.00 21.70 93 VAL B N 1
ATOM 2038 C CA . VAL B 1 93 ? -22.828 40.372 93.647 1.00 29.38 93 VAL B CA 1
ATOM 2039 C C . VAL B 1 93 ? -24.134 41.173 93.595 1.00 27.74 93 VAL B C 1
ATOM 2040 O O . VAL B 1 93 ? -24.909 41.169 94.557 1.00 28.78 93 VAL B O 1
ATOM 2044 N N . TYR B 1 94 ? -24.386 41.856 92.481 1.00 15.44 94 TYR B N 1
ATOM 2045 C CA . TYR B 1 94 ? -25.615 42.631 92.375 1.00 16.44 94 TYR B CA 1
ATOM 2046 C C . TYR B 1 94 ? -26.807 41.745 92.675 1.00 19.33 94 TYR B C 1
ATOM 2047 O O . TYR B 1 94 ? -27.613 42.037 93.566 1.00 18.96 94 TYR B O 1
ATOM 2056 N N . GLU B 1 95 ? -26.905 40.663 91.908 1.00 17.90 95 GLU B N 1
ATOM 2057 C CA . GLU B 1 95 ? -27.989 39.700 92.028 1.00 23.40 95 GLU B CA 1
ATOM 2058 C C . GLU B 1 95 ? -28.109 39.106 93.428 1.00 26.45 95 GLU B C 1
ATOM 2059 O O . GLU B 1 95 ? -29.182 39.135 94.030 1.00 29.51 95 GLU B O 1
ATOM 2065 N N . ASP B 1 96 ? -27.004 38.561 93.932 1.00 29.63 96 ASP B N 1
ATOM 2066 C CA . ASP B 1 96 ? -26.976 37.943 95.249 1.00 20.54 96 ASP B CA 1
ATOM 2067 C C . ASP B 1 96 ? -27.467 38.908 96.311 1.00 24.09 96 ASP B C 1
ATOM 2068 O O . ASP B 1 96 ? -28.300 38.560 97.146 1.00 27.11 96 ASP B O 1
ATOM 2073 N N . LEU B 1 97 ? -26.956 40.129 96.277 1.00 17.22 97 LEU B N 1
ATOM 2074 C CA . LEU B 1 97 ? -27.362 41.113 97.251 1.00 19.63 97 LEU B CA 1
ATOM 2075 C C . LEU B 1 97 ? -28.805 41.518 97.044 1.00 23.93 97 LEU B C 1
ATOM 2076 O O . LEU B 1 97 ? -29.567 41.674 98.002 1.00 21.17 97 LEU B O 1
ATOM 2081 N N . ARG B 1 98 ? -29.186 41.681 95.788 1.00 29.23 98 ARG B N 1
ATOM 2082 C CA . ARG B 1 98 ? -30.546 42.077 95.481 1.00 34.65 98 ARG B CA 1
ATOM 2083 C C . ARG B 1 98 ? -31.504 40.954 95.902 1.00 34.37 98 ARG B C 1
ATOM 2084 O O . ARG B 1 98 ? -32.548 41.195 96.510 1.00 33.43 98 ARG B O 1
ATOM 2092 N N . GLU B 1 99 ? -31.120 39.719 95.595 1.00 38.31 99 GLU B N 1
ATOM 2093 C CA . GLU B 1 99 ? -31.929 38.554 95.923 1.00 37.25 99 GLU B CA 1
ATOM 2094 C C . GLU B 1 99 ? -32.108 38.409 97.427 1.00 30.00 99 GLU B C 1
ATOM 2095 O O . GLU B 1 99 ? -33.094 37.837 97.891 1.00 38.14 99 GLU B O 1
ATOM 2101 N N . LYS B 1 100 ? -31.152 38.934 98.184 1.00 36.80 100 LYS B N 1
ATOM 2102 C CA . LYS B 1 100 ? -31.205 38.879 99.641 1.00 36.84 100 LYS B CA 1
ATOM 2103 C C . LYS B 1 100 ? -32.036 40.014 100.220 1.00 34.88 100 LYS B C 1
ATOM 2104 O O . LYS B 1 100 ? -32.156 40.145 101.438 1.00 39.01 100 LYS B O 1
ATOM 2110 N N . GLY B 1 101 ? -32.591 40.847 99.349 1.00 24.11 101 GLY B N 1
ATOM 2111 C CA . GLY B 1 101 ? -33.432 41.928 99.824 1.00 25.95 101 GLY B CA 1
ATOM 2112 C C . GLY B 1 101 ? -32.833 43.305 100.014 1.00 23.77 101 GLY B C 1
ATOM 2113 O O . GLY B 1 101 ? -33.547 44.225 100.405 1.00 28.74 101 GLY B O 1
ATOM 2114 N N . TYR B 1 102 ? -31.539 43.465 99.764 1.00 21.67 102 TYR B N 1
ATOM 2115 C CA . TYR B 1 102 ? -30.935 44.785 99.914 1.00 18.83 102 TYR B CA 1
ATOM 2116 C C . TYR B 1 102 ? -31.301 45.616 98.683 1.00 20.77 102 TYR B C 1
ATOM 2117 O O . TYR B 1 102 ? -31.684 45.074 97.645 1.00 20.41 102 TYR B O 1
ATOM 2126 N N . VAL B 1 103 ? -31.209 46.931 98.818 1.00 9.03 103 VAL B N 1
ATOM 2127 C CA . VAL B 1 103 ? -31.453 47.828 97.705 1.00 21.20 103 VAL B CA 1
ATOM 2128 C C . VAL B 1 103 ? -30.026 48.179 97.275 1.00 27.97 103 VAL B C 1
ATOM 2129 O O . VAL B 1 103 ? -29.253 48.749 98.040 1.00 28.93 103 VAL B O 1
ATOM 2133 N N . VAL B 1 104 ? -29.677 47.799 96.056 1.00 30.04 104 VAL B N 1
ATOM 2134 C CA . VAL B 1 104 ? -28.342 48.015 95.522 1.00 27.16 104 VAL B CA 1
ATOM 2135 C C . VAL B 1 104 ? -28.246 49.154 94.517 1.00 28.89 104 VAL B C 1
ATOM 2136 O O . VAL B 1 104 ? -28.908 49.145 93.486 1.00 33.40 104 VAL B O 1
ATOM 2140 N N . ARG B 1 105 ? -27.398 50.126 94.818 1.00 34.92 105 ARG B N 1
ATOM 2141 C CA . ARG B 1 105 ? -27.199 51.265 93.938 1.00 28.67 105 ARG B CA 1
ATOM 2142 C C . ARG B 1 105 ? -25.739 51.310 93.522 1.00 29.60 105 ARG B C 1
ATOM 2143 O O . ARG B 1 105 ? -24.917 50.532 94.007 1.00 32.88 105 ARG B O 1
ATOM 2151 N N . SER B 1 106 ? -25.421 52.233 92.623 1.00 33.93 106 SER B N 1
ATOM 2152 C CA . SER B 1 106 ? -24.054 52.407 92.163 1.00 28.13 106 SER B CA 1
ATOM 2153 C C . SER B 1 106 ? -23.269 52.891 93.361 1.00 34.50 106 SER B C 1
ATOM 2154 O O . SER B 1 106 ? -23.803 53.618 94.191 1.00 34.66 106 SER B O 1
ATOM 2157 N N . GLY B 1 107 ? -22.010 52.486 93.464 1.00 36.36 107 GLY B N 1
ATOM 2158 C CA . GLY B 1 107 ? -21.196 52.938 94.576 1.00 35.83 107 GLY B CA 1
ATOM 2159 C C . GLY B 1 107 ? -19.985 53.720 94.101 1.00 42.12 107 GLY B C 1
ATOM 2160 O O . GLY B 1 107 ? -19.058 53.966 94.875 1.00 40.78 107 GLY B O 1
ATOM 2161 N N . ILE B 1 108 ? -19.993 54.123 92.831 1.00 34.04 108 ILE B N 1
ATOM 2162 C CA . ILE B 1 108 ? -18.875 54.857 92.255 1.00 38.64 108 ILE B CA 1
ATOM 2163 C C . ILE B 1 108 ? -18.586 56.212 92.916 1.00 46.36 108 ILE B C 1
ATOM 2164 O O . ILE B 1 108 ? -17.420 56.560 93.129 1.00 49.34 108 ILE B O 1
ATOM 2169 N N . LYS B 1 109 ? -19.631 56.971 93.243 1.00 51.74 109 LYS B N 1
ATOM 2170 C CA . LYS B 1 109 ? -19.449 58.265 9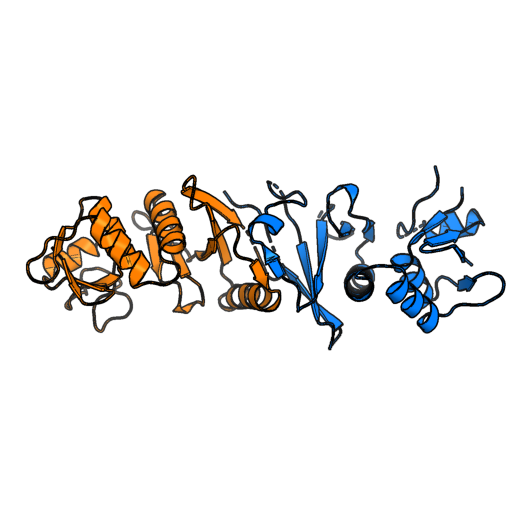3.908 1.00 43.59 109 LYS B CA 1
ATOM 2171 C C . LYS B 1 109 ? -18.544 58.058 95.118 1.00 39.25 109 LYS B C 1
ATOM 2172 O O . LYS B 1 109 ? -17.776 58.936 95.496 1.00 44.05 109 LYS B O 1
ATOM 2178 N N . TYR B 1 110 ? -18.645 56.879 95.719 1.00 44.54 110 TYR B N 1
ATOM 2179 C CA . TYR B 1 110 ? -17.870 56.558 96.906 1.00 38.37 110 TYR B CA 1
ATOM 2180 C C . TYR B 1 110 ? -16.626 55.744 96.608 1.00 33.44 110 TYR B C 1
ATOM 2181 O O . TYR B 1 110 ? -15.913 55.344 97.525 1.00 35.55 110 TYR B O 1
ATOM 2190 N N . GLY B 1 111 ? -16.360 55.496 95.331 1.00 21.03 111 GLY B N 1
ATOM 2191 C CA . GLY B 1 111 ? -15.179 54.728 94.975 1.00 21.42 111 GLY B CA 1
ATOM 2192 C C . GLY B 1 111 ? -15.329 53.248 95.273 1.00 20.06 111 GLY B C 1
ATOM 2193 O O . GLY B 1 111 ? -14.444 52.617 95.851 1.00 30.92 111 GLY B O 1
ATOM 2194 N N . ALA B 1 112 ? -16.468 52.697 94.878 1.00 28.57 112 ALA B N 1
ATOM 2195 C CA . ALA B 1 112 ? -16.766 51.289 95.074 1.00 34.73 112 ALA B CA 1
ATOM 2196 C C . ALA B 1 112 ? -17.745 50.885 93.982 1.00 40.01 112 ALA B C 1
ATOM 2197 O O . ALA B 1 112 ? -18.230 51.736 93.234 1.00 50.68 112 ALA B O 1
ATOM 2199 N N . ASP B 1 113 ? -18.036 49.593 93.883 1.00 37.42 113 ASP B N 1
ATOM 2200 C CA . ASP B 1 113 ? -18.962 49.117 92.868 1.00 31.05 113 ASP B CA 1
ATOM 2201 C C . ASP B 1 113 ? -20.403 49.385 93.259 1.00 35.49 113 ASP B C 1
ATOM 2202 O O . ASP B 1 113 ? -21.181 49.907 92.466 1.00 47.25 113 ASP B O 1
ATOM 2207 N N . PHE B 1 114 ? -20.759 49.044 94.488 1.00 38.13 114 PHE B N 1
ATOM 2208 C CA . PHE B 1 114 ? -22.130 49.239 94.926 1.00 31.30 114 PHE B CA 1
ATOM 2209 C C . PHE B 1 114 ? -22.299 49.971 96.244 1.00 27.86 114 PHE B C 1
ATOM 2210 O O . PHE B 1 114 ? -21.389 50.015 97.074 1.00 39.16 114 PHE B O 1
ATOM 2218 N N . ALA B 1 115 ? -23.487 50.549 96.410 1.00 23.76 115 ALA B N 1
ATOM 2219 C CA . ALA B 1 115 ? -23.881 51.238 97.633 1.00 18.28 115 ALA B CA 1
ATOM 2220 C C . ALA B 1 115 ? -25.115 50.448 98.071 1.00 20.14 115 ALA B C 1
ATOM 2221 O O . ALA B 1 115 ? -26.216 50.671 97.579 1.00 22.19 115 ALA B O 1
ATOM 2223 N N . VAL B 1 116 ? -24.915 49.502 98.979 1.00 22.19 116 VAL B N 1
ATOM 2224 C CA . VAL B 1 116 ? -25.994 48.654 99.450 1.00 27.50 116 VAL B CA 1
ATOM 2225 C C . VAL B 1 116 ? -26.747 49.252 100.635 1.00 33.04 116 VAL B C 1
ATOM 2226 O O . VAL B 1 116 ? -26.138 49.733 101.592 1.00 37.09 116 VAL B O 1
ATOM 2230 N N . TYR B 1 117 ? -28.077 49.208 100.557 1.00 25.31 117 TYR B N 1
ATOM 2231 C CA . TYR B 1 117 ? -28.963 49.744 101.600 1.00 16.13 117 TYR B CA 1
ATOM 2232 C C . TYR B 1 117 ? -29.955 48.732 102.184 1.00 21.27 117 TYR B C 1
ATOM 2233 O O . TYR B 1 117 ? -30.491 47.883 101.471 1.00 22.92 117 TYR B O 1
ATOM 2242 N N . THR B 1 118 ? -30.254 48.870 103.474 1.00 22.73 118 THR B N 1
ATOM 2243 C CA . THR B 1 118 ? -31.267 48.028 104.120 1.00 31.88 118 THR B CA 1
ATOM 2244 C C . THR B 1 118 ? -32.448 48.977 104.321 1.00 30.82 118 THR B C 1
ATOM 2245 O O . THR B 1 118 ? -32.325 49.974 105.024 1.00 31.11 118 THR B O 1
ATOM 2249 N N . ILE B 1 119 ? -33.577 48.693 103.688 1.00 35.63 119 ILE B N 1
ATOM 2250 C CA . ILE B 1 119 ? -34.747 49.558 103.828 1.00 52.48 119 ILE B CA 1
ATOM 2251 C C . ILE B 1 119 ? -36.016 48.766 104.116 1.00 55.91 119 ILE B C 1
ATOM 2252 O O .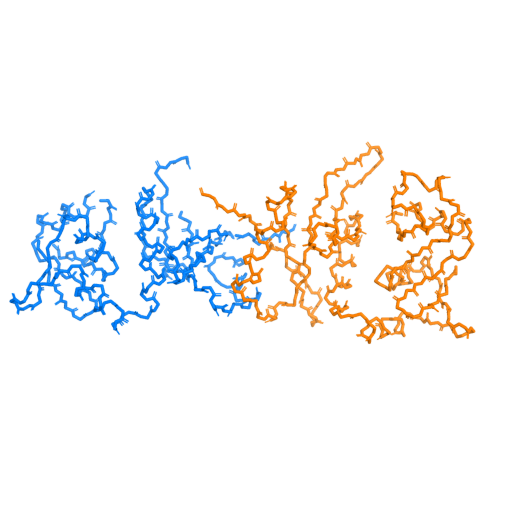 ILE B 1 119 ? -36.043 47.541 103.989 1.00 53.38 119 ILE B O 1
ATOM 2257 N N . GLY B 1 120 ? -37.066 49.480 104.502 1.00 63.87 120 GLY B N 1
ATOM 2258 C CA . GLY B 1 120 ? -38.331 48.838 104.795 1.00 70.74 120 GLY B CA 1
ATOM 2259 C C . GLY B 1 120 ? -39.418 49.877 104.966 1.00 76.38 120 GLY B C 1
ATOM 2260 O O . GLY B 1 120 ? -39.185 51.062 104.714 1.00 77.30 120 GLY B O 1
ATOM 2261 N N . PRO B 1 121 ? -40.625 49.465 105.382 1.00 66.32 121 PRO B N 1
ATOM 2262 C CA . PRO B 1 121 ? -41.723 50.416 105.574 1.00 63.26 121 PRO B CA 1
ATOM 2263 C C . PRO B 1 121 ? -41.290 51.504 106.544 1.00 65.10 121 PRO B C 1
ATOM 2264 O O . PRO B 1 121 ? -41.223 51.273 107.752 1.00 63.15 121 PRO B O 1
ATOM 2268 N N . GLY B 1 122 ? -40.978 52.680 106.008 1.00 81.90 122 GLY B N 1
ATOM 2269 C CA . GLY B 1 122 ? -40.544 53.782 106.846 1.00 84.01 122 GLY B CA 1
ATOM 2270 C C . GLY B 1 122 ? -39.243 53.483 107.567 1.00 81.74 122 GLY B C 1
ATOM 2271 O O . GLY B 1 122 ? -39.128 53.714 108.771 1.00 80.51 122 GLY B O 1
ATOM 2272 N N . ILE B 1 123 ? -38.266 52.956 106.831 1.00 66.33 123 ILE B N 1
ATOM 2273 C CA . ILE B 1 123 ? -36.956 52.630 107.396 1.00 59.21 123 ILE B CA 1
ATOM 2274 C C . ILE B 1 123 ? -35.831 52.793 106.373 1.00 57.56 123 ILE B C 1
ATOM 2275 O O . ILE B 1 123 ? -35.804 52.135 105.334 1.00 51.03 123 ILE B O 1
ATOM 2280 N N . GLU B 1 124 ? -34.906 53.691 106.690 1.00 55.71 124 GLU B N 1
ATOM 2281 C CA . GLU B 1 124 ? -33.765 53.991 105.839 1.00 60.30 124 GLU B CA 1
ATOM 2282 C C . GLU B 1 124 ? -32.507 53.792 106.673 1.00 62.97 124 GLU B C 1
ATOM 2283 O O . GLU B 1 124 ? -32.477 54.161 107.845 1.00 68.44 124 GLU B O 1
ATOM 2289 N N . HIS B 1 125 ? -31.471 53.210 106.078 1.00 89.99 125 HIS B N 1
ATOM 2290 C CA . HIS B 1 125 ? -30.219 52.973 106.795 1.00 95.26 125 HIS B CA 1
ATOM 2291 C C . HIS B 1 125 ? -29.013 53.525 106.031 1.00 89.05 125 HIS B C 1
ATOM 2292 O O . HIS B 1 125 ? -29.129 53.922 104.868 1.00 82.85 125 HIS B O 1
ATOM 2299 N N . ALA B 1 126 ? -27.861 53.558 106.700 1.00 85.28 126 ALA B N 1
ATOM 2300 C CA . ALA B 1 126 ? -26.631 54.040 106.083 1.00 75.93 126 ALA B CA 1
ATOM 2301 C C . ALA B 1 126 ? -26.212 53.001 105.047 1.00 75.42 126 ALA B C 1
ATOM 2302 O O . ALA B 1 126 ? -26.435 51.808 105.228 1.00 69.87 126 ALA B O 1
ATOM 2304 N N . PRO B 1 127 ? -25.581 53.450 103.954 1.00 65.28 127 PRO B N 1
ATOM 2305 C CA . PRO B 1 127 ? -25.105 52.644 102.827 1.00 59.51 127 PRO B CA 1
ATOM 2306 C C . PRO B 1 127 ? -23.830 51.847 103.049 1.00 54.35 127 PRO B C 1
ATOM 2307 O O . PRO B 1 127 ? -22.810 52.401 103.451 1.00 53.82 127 PRO B O 1
ATOM 2311 N N . TYR B 1 128 ? -23.889 50.549 102.777 1.00 48.65 128 TYR B N 1
ATOM 2312 C CA . TYR B 1 128 ? -22.706 49.709 102.896 1.00 43.92 128 TYR B CA 1
ATOM 2313 C C . TYR B 1 128 ? -22.072 49.752 101.518 1.00 37.57 128 TYR B C 1
ATOM 2314 O O . TYR B 1 128 ? -22.759 49.635 100.513 1.00 45.19 128 TYR B O 1
ATOM 2323 N N . LEU B 1 129 ? -20.766 49.945 101.466 1.00 39.53 129 LEU B N 1
ATOM 2324 C CA . LEU B 1 129 ? -20.063 50.000 100.195 1.00 37.47 129 LEU B CA 1
ATOM 2325 C C . LEU B 1 129 ? -19.456 48.645 99.888 1.00 30.59 129 LEU B C 1
ATOM 2326 O O . LEU B 1 129 ? -18.747 48.067 100.711 1.00 39.94 129 LEU B O 1
ATOM 2331 N N . VAL B 1 130 ? -19.737 48.134 98.698 1.00 8.01 130 VAL B N 1
ATOM 2332 C CA . VAL B 1 130 ? -19.221 46.833 98.314 1.00 2.73 130 VAL B CA 1
ATOM 2333 C C . VAL B 1 130 ? -18.405 46.906 97.039 1.00 12.98 130 VAL B C 1
ATOM 2334 O O . VAL B 1 130 ? -18.733 47.641 96.106 1.00 24.77 130 VAL B O 1
ATOM 2338 N N . ILE B 1 131 ? -17.333 46.129 97.010 1.00 28.77 131 ILE B N 1
ATOM 2339 C CA . ILE B 1 131 ? -16.474 46.046 95.844 1.00 27.81 131 ILE B CA 1
ATOM 2340 C C . ILE B 1 131 ? -16.424 44.583 95.459 1.00 28.69 131 ILE B C 1
ATOM 2341 O O . ILE B 1 131 ? -15.940 43.754 96.230 1.00 22.29 131 ILE B O 1
ATOM 2346 N N . ALA B 1 132 ? -16.949 44.270 94.276 1.00 30.12 132 ALA B N 1
ATOM 2347 C CA . ALA B 1 132 ? -16.973 42.896 93.791 1.00 33.07 132 ALA B CA 1
ATOM 2348 C C . ALA B 1 132 ? -15.596 42.449 93.306 1.00 38.11 132 ALA B C 1
ATOM 2349 O O . ALA B 1 132 ? -14.865 43.213 92.670 1.00 29.19 132 ALA B O 1
ATOM 2351 N N . LEU B 1 133 ? -15.253 41.201 93.607 1.00 40.55 133 LEU B N 1
ATOM 2352 C CA . LEU B 1 133 ? -13.968 40.661 93.217 1.00 32.31 133 LEU B CA 1
ATOM 2353 C C . LEU B 1 133 ? -14.036 39.210 92.776 1.00 39.34 133 LEU B C 1
ATOM 2354 O O . LEU B 1 133 ? -14.905 38.447 93.200 1.00 39.20 133 LEU B O 1
ATOM 2359 N N . ASP B 1 134 ? -13.100 38.853 91.907 1.00 48.15 134 ASP B N 1
ATOM 2360 C CA . ASP B 1 134 ? -12.975 37.506 91.382 1.00 41.34 134 ASP B CA 1
ATOM 2361 C C . ASP B 1 134 ? -12.008 36.848 92.366 1.00 45.09 134 ASP B C 1
ATOM 2362 O O . ASP B 1 134 ? -10.879 37.298 92.544 1.00 43.03 134 ASP B O 1
ATOM 2367 N N . GLU B 1 135 ? -12.504 35.845 93.087 1.00 39.23 135 GLU B N 1
ATOM 2368 C CA . GLU B 1 135 ? -11.709 35.169 94.107 1.00 43.68 135 GLU B CA 1
ATOM 2369 C C . GLU B 1 135 ? -10.261 34.920 93.715 1.00 52.87 135 GLU B C 1
ATOM 2370 O O . GLU B 1 135 ? -9.359 35.001 94.554 1.00 54.91 135 GLU B O 1
ATOM 2376 N N . ASN B 1 136 ? -10.030 34.645 92.437 1.00 37.47 136 ASN B N 1
ATOM 2377 C CA . ASN B 1 136 ? -8.686 34.347 91.970 1.00 33.87 136 ASN B CA 1
ATOM 2378 C C . ASN B 1 136 ? -7.848 35.553 91.586 1.00 26.82 136 ASN B C 1
ATOM 2379 O O . ASN B 1 136 ? -6.625 35.532 91.738 1.00 34.32 136 ASN B O 1
ATOM 2384 N N . SER B 1 137 ? -8.490 36.615 91.118 1.00 32.13 137 SER B N 1
ATOM 2385 C CA . SER B 1 137 ? -7.754 37.808 90.711 1.00 42.94 137 SER B CA 1
ATOM 2386 C C . SER B 1 137 ? -6.755 38.298 91.772 1.00 43.45 137 SER B C 1
ATOM 2387 O O . SER B 1 137 ? -7.119 38.562 92.920 1.00 50.37 137 SER B O 1
ATOM 2390 N N . GLN B 1 138 ? -5.491 38.405 91.369 1.00 54.00 138 GLN B N 1
ATOM 2391 C CA . GLN B 1 138 ? -4.413 38.850 92.246 1.00 52.36 138 GLN B CA 1
ATOM 2392 C C . GLN B 1 138 ? -4.498 40.349 92.519 1.00 53.63 138 GLN B C 1
ATOM 2393 O O . GLN B 1 138 ? -4.451 41.164 91.601 1.00 55.85 138 GLN B O 1
ATOM 2399 N N . ILE B 1 139 ? -4.610 40.706 93.793 1.00 44.08 139 ILE B N 1
ATOM 2400 C CA . ILE B 1 139 ? -4.694 42.102 94.196 1.00 38.27 139 ILE B CA 1
ATOM 2401 C C . ILE B 1 139 ? -3.308 42.588 94.644 1.00 35.06 139 ILE B C 1
ATOM 2402 O O . ILE B 1 139 ? -2.564 41.859 95.295 1.00 42.94 139 ILE B O 1
ATOM 2407 N N . SER B 1 140 ? -2.955 43.818 94.298 1.00 33.08 140 SER B N 1
ATOM 2408 C CA . SER B 1 140 ? -1.659 44.354 94.694 1.00 30.20 140 SER B CA 1
ATOM 2409 C C . SER B 1 140 ? -1.813 45.150 95.977 1.00 33.42 140 SER B C 1
ATOM 2410 O O . SER B 1 140 ? -2.930 45.480 96.380 1.00 30.50 140 SER B O 1
ATOM 2413 N N . SER B 1 141 ? -0.687 45.467 96.606 1.00 22.09 141 SER B N 1
ATOM 2414 C CA . SER B 1 141 ? -0.699 46.217 97.853 1.00 19.27 141 SER B CA 1
ATOM 2415 C C . SER B 1 141 ? -1.192 47.623 97.587 1.00 24.53 141 SER B C 1
ATOM 2416 O O . SER B 1 141 ? -1.846 48.238 98.438 1.00 22.70 141 SER B O 1
ATOM 2419 N N . ASN B 1 142 ? -0.875 48.128 96.398 1.00 33.06 142 ASN B N 1
ATOM 2420 C CA . ASN B 1 142 ? -1.284 49.473 96.023 1.00 44.89 142 ASN B CA 1
ATOM 2421 C C . ASN B 1 142 ? -2.789 49.555 95.855 1.00 42.78 142 ASN B C 1
ATOM 2422 O O . ASN B 1 142 ? -3.392 50.576 96.179 1.00 45.55 142 ASN B O 1
ATOM 2427 N N . GLU B 1 143 ? -3.391 48.478 95.358 1.00 32.70 143 GLU B N 1
ATOM 2428 C CA . GLU B 1 143 ? -4.838 48.424 95.184 1.00 35.65 143 GLU B CA 1
ATOM 2429 C C . GLU B 1 143 ? -5.474 48.234 96.557 1.00 36.61 143 GLU B C 1
ATOM 2430 O O . GLU B 1 143 ? -6.457 48.909 96.900 1.00 20.56 143 GLU B O 1
ATOM 2436 N N . ILE B 1 144 ? -4.913 47.304 97.332 1.00 36.35 144 ILE B N 1
ATOM 2437 C CA . ILE B 1 144 ? -5.416 47.033 98.671 1.00 36.76 144 ILE B CA 1
ATOM 2438 C C . ILE B 1 144 ? -5.325 48.321 99.486 1.00 40.27 144 ILE B C 1
ATOM 2439 O O . ILE B 1 144 ? -6.218 48.625 100.274 1.00 40.00 144 ILE B O 1
ATOM 2444 N N . LEU B 1 145 ? -4.254 49.084 99.289 1.00 41.34 145 LEU B N 1
ATOM 2445 C CA . LEU B 1 145 ? -4.110 50.345 100.003 1.00 41.51 145 LEU B CA 1
ATOM 2446 C C . LEU B 1 145 ? -5.163 51.324 99.471 1.00 43.70 145 LEU B C 1
ATOM 2447 O O . LEU B 1 145 ? -5.680 52.147 100.214 1.00 47.29 145 LEU B O 1
ATOM 2452 N N . GLY B 1 146 ? -5.485 51.220 98.184 1.00 44.32 146 GLY B N 1
ATOM 2453 C CA . GLY B 1 146 ? -6.488 52.091 97.596 1.00 51.02 146 GLY B CA 1
ATOM 2454 C C . GLY B 1 146 ? -7.856 51.754 98.163 1.00 58.33 146 GLY B C 1
ATOM 2455 O O . GLY B 1 146 ? -8.736 52.612 98.246 1.00 59.74 146 GLY B O 1
ATOM 2456 N N . PHE B 1 147 ? -8.031 50.487 98.536 1.00 56.75 147 PHE B N 1
ATOM 2457 C CA . PHE B 1 147 ? -9.274 50.005 99.129 1.00 47.41 147 PHE B CA 1
ATOM 2458 C C . PHE B 1 147 ? -9.474 50.752 100.442 1.00 53.66 147 PHE B C 1
ATOM 2459 O O . PHE B 1 147 ? -10.388 51.566 100.566 1.00 59.96 147 PHE B O 1
ATOM 2467 N N . GLY B 1 148 ? -8.599 50.473 101.410 1.00 56.83 148 GLY B N 1
ATOM 2468 C CA . GLY B 1 148 ? -8.667 51.105 102.721 1.00 63.01 148 GLY B CA 1
ATOM 2469 C C . GLY B 1 148 ? -8.612 52.624 102.725 1.00 65.88 148 GLY B C 1
ATOM 2470 O O . GLY B 1 148 ? -8.577 53.253 103.783 1.00 73.20 148 GLY B O 1
ATOM 2471 N N . ARG B 1 149 ? -8.609 53.207 101.531 1.00 53.67 149 ARG B N 1
ATOM 2472 C CA . ARG B 1 149 ? -8.561 54.651 101.332 1.00 48.28 149 ARG B CA 1
ATOM 2473 C C . ARG B 1 149 ? -9.988 55.126 101.090 1.00 49.20 149 ARG B C 1
ATOM 2474 O O . ARG B 1 149 ? -10.412 56.149 101.624 1.00 43.62 149 ARG B O 1
ATOM 2482 N N . VAL B 1 150 ? -10.722 54.374 100.274 1.00 52.92 150 VAL B N 1
ATOM 2483 C CA . VAL B 1 150 ? -12.105 54.719 99.979 1.00 59.27 150 VAL B CA 1
ATOM 2484 C C . VAL B 1 150 ? -12.920 54.441 101.236 1.00 64.98 150 VAL B C 1
ATOM 2485 O O . VAL B 1 150 ? -13.943 55.082 101.484 1.00 62.07 150 VAL B O 1
ATOM 2489 N N . SER B 1 151 ? -12.442 53.490 102.034 1.00 80.90 151 SER B N 1
ATOM 2490 C CA . SER B 1 151 ? -13.118 53.102 103.265 1.00 84.68 151 SER B CA 1
ATOM 2491 C C . SER B 1 151 ? -13.234 54.266 104.253 1.00 91.16 151 SER B C 1
ATOM 2492 O O . SER B 1 151 ? -14.314 54.831 104.429 1.00 97.85 151 SER B O 1
ATOM 2495 N N . HIS B 1 152 ? -12.129 54.631 104.895 1.00 104.38 152 HIS B N 1
ATOM 2496 C CA . HIS B 1 152 ? -12.165 55.729 105.853 1.00 108.21 152 HIS B CA 1
ATOM 2497 C C . HIS B 1 152 ? -12.217 57.108 105.196 1.00 108.58 152 HIS B C 1
ATOM 2498 O O . HIS B 1 152 ? -11.659 58.075 105.715 1.00 111.04 152 HIS B O 1
ATOM 2505 N N . SER B 1 153 ? -12.894 57.190 104.054 1.00 87.98 153 SER B N 1
ATOM 2506 C CA . SER B 1 153 ? -13.047 58.448 103.330 1.00 91.57 153 SER B CA 1
ATOM 2507 C C . SER B 1 153 ? -14.414 59.013 103.700 1.00 97.06 153 SER B C 1
ATOM 2508 O O . SER B 1 153 ? -14.532 60.180 104.075 1.00 92.22 153 SER B O 1
ATOM 2511 N N . THR B 1 154 ? -15.443 58.175 103.580 1.00 110.54 154 THR B N 1
ATOM 2512 C CA . THR B 1 154 ? -16.812 58.553 103.936 1.00 114.03 154 THR B CA 1
ATOM 2513 C C . THR B 1 154 ? -17.111 57.729 105.182 1.00 113.65 154 THR B C 1
ATOM 2514 O O . THR B 1 154 ? -18.262 57.551 105.584 1.00 108.81 154 THR B O 1
ATOM 2518 N N . ARG B 1 155 ? -16.032 57.230 105.777 1.00 129.32 155 ARG B N 1
ATOM 2519 C CA . ARG B 1 155 ? -16.076 56.407 106.976 1.00 125.80 155 ARG B CA 1
ATOM 2520 C C . ARG B 1 155 ? -17.335 55.549 107.070 1.00 124.65 155 ARG B C 1
ATOM 2521 O O . ARG B 1 155 ? -18.087 55.621 108.043 1.00 125.10 155 ARG B O 1
ATOM 2529 N N . LYS B 1 156 ? -17.561 54.746 106.037 1.00 130.80 156 LYS B N 1
ATOM 2530 C CA . LYS B 1 156 ? -18.701 53.839 105.993 1.00 124.90 156 LYS B CA 1
ATOM 2531 C C . LYS B 1 156 ? -18.139 52.424 106.024 1.00 119.42 156 LYS B C 1
ATOM 2532 O O . LYS B 1 156 ? -16.956 52.234 106.311 1.00 106.42 156 LYS B O 1
ATOM 2538 N N . GLU B 1 157 ? -18.965 51.430 105.731 1.00 79.67 157 GLU B N 1
ATOM 2539 C CA . GLU B 1 157 ? -18.476 50.061 105.757 1.00 69.46 157 GLU B CA 1
ATOM 2540 C C . GLU B 1 157 ? -18.053 49.523 104.392 1.00 59.85 157 GLU B C 1
ATOM 2541 O O . GLU B 1 157 ? -18.887 49.327 103.509 1.00 55.30 157 GLU B O 1
ATOM 2547 N N . LEU B 1 158 ? -16.749 49.291 104.224 1.00 37.38 158 LEU B N 1
ATOM 2548 C CA . LEU B 1 158 ? -16.215 48.758 102.971 1.00 28.43 158 LEU B CA 1
ATOM 2549 C C . LEU B 1 158 ? -16.256 47.233 103.029 1.00 29.03 158 LEU B C 1
ATOM 2550 O O . LEU B 1 158 ? -15.874 46.624 104.033 1.00 40.92 158 LEU B O 1
ATOM 2555 N N . ILE B 1 159 ? -16.697 46.616 101.937 1.00 46.89 159 ILE B N 1
ATOM 2556 C CA . ILE B 1 159 ? -16.831 45.162 101.878 1.00 37.01 159 ILE B CA 1
ATOM 2557 C C . ILE B 1 159 ? -16.488 44.580 100.512 1.00 28.47 159 ILE B C 1
ATOM 2558 O O . ILE B 1 159 ? -16.920 45.090 99.484 1.00 29.71 159 ILE B O 1
ATOM 2563 N N . LEU B 1 160 ? -15.709 43.502 100.528 1.00 28.27 160 LEU B N 1
ATOM 2564 C CA . LEU B 1 160 ? -15.274 42.802 99.324 1.00 24.29 160 LEU B CA 1
ATOM 2565 C C . LEU B 1 160 ? -16.233 41.673 98.990 1.00 26.92 160 LEU B C 1
ATOM 2566 O O . LEU B 1 160 ? -16.501 40.815 99.824 1.00 27.86 160 LEU B O 1
ATOM 2571 N N . GLY B 1 161 ? -16.761 41.672 97.774 1.00 37.80 161 GLY B N 1
ATOM 2572 C CA . GLY B 1 161 ? -17.668 40.610 97.384 1.00 29.15 161 GLY B CA 1
ATOM 2573 C C . GLY B 1 161 ? -16.928 39.649 96.478 1.00 29.64 161 GLY B C 1
ATOM 2574 O O . GLY B 1 161 ? -16.881 39.848 95.262 1.00 34.14 161 GLY B O 1
ATOM 2575 N N . ILE B 1 162 ? -16.352 38.603 97.063 1.00 24.77 162 ILE B N 1
ATOM 2576 C CA . ILE B 1 162 ? -15.594 37.627 96.290 1.00 30.85 162 ILE B CA 1
ATOM 2577 C C . ILE B 1 162 ? -16.469 36.516 95.717 1.00 34.93 162 ILE B C 1
ATOM 2578 O O . ILE B 1 162 ? -17.034 35.703 96.450 1.00 39.30 162 ILE B O 1
ATOM 2583 N N . VAL B 1 163 ? -16.548 36.496 94.387 1.00 33.44 163 VAL B N 1
ATOM 2584 C CA . VAL B 1 163 ? -17.376 35.562 93.646 1.00 37.84 163 VAL B CA 1
ATOM 2585 C C . VAL B 1 163 ? -16.640 34.417 92.975 1.00 45.19 163 VAL B C 1
ATOM 2586 O O . VAL B 1 163 ? -15.574 34.604 92.394 1.00 46.66 163 VAL B O 1
ATOM 2590 N N . ASN B 1 164 ? -17.224 33.226 93.062 1.00 50.47 164 ASN B N 1
ATOM 2591 C CA . ASN B 1 164 ? -16.684 32.050 92.395 1.00 50.22 164 ASN B CA 1
ATOM 2592 C C . ASN B 1 164 ? -17.569 31.895 91.153 1.00 45.56 164 ASN B C 1
ATOM 2593 O O . ASN B 1 164 ? -18.753 31.570 91.262 1.00 40.42 164 ASN B O 1
ATOM 2598 N N . LEU B 1 165 ? -17.012 32.129 89.974 1.00 31.39 165 LEU B N 1
ATOM 2599 C CA . LEU B 1 165 ? -17.817 32.023 88.771 1.00 47.25 165 LEU B CA 1
ATOM 2600 C C . LEU B 1 165 ? -18.273 30.607 88.462 1.00 59.69 165 LEU B C 1
ATOM 2601 O O . LEU B 1 165 ? -19.170 30.408 87.637 1.00 70.16 165 LEU B O 1
ATOM 2606 N N . THR B 1 166 ? -17.673 29.623 89.125 1.00 64.48 166 THR B N 1
ATOM 2607 C CA . THR B 1 166 ? -18.055 28.240 88.884 1.00 62.64 166 THR B CA 1
ATOM 2608 C C . THR B 1 166 ? -19.340 27.867 89.623 1.00 63.48 166 THR B C 1
ATOM 2609 O O . THR B 1 166 ? -20.382 27.672 88.994 1.00 71.10 166 THR B O 1
ATOM 2613 N N . ASN B 1 167 ? -19.279 27.782 90.950 1.00 56.32 167 ASN B N 1
ATOM 2614 C CA . ASN B 1 167 ? -20.464 27.427 91.728 1.00 56.59 167 ASN B CA 1
ATOM 2615 C C . ASN B 1 167 ? -21.398 28.605 92.007 1.00 57.68 167 ASN B C 1
ATOM 2616 O O . ASN B 1 167 ? -22.514 28.416 92.501 1.00 55.65 167 ASN B O 1
ATOM 2621 N N . GLY B 1 168 ? -20.941 29.815 91.693 1.00 49.63 168 GLY B N 1
ATOM 2622 C CA . GLY B 1 168 ? -21.750 31.001 91.926 1.00 44.45 168 GLY B CA 1
ATOM 2623 C C . GLY B 1 168 ? -21.842 31.435 93.384 1.00 47.41 168 GLY B C 1
ATOM 2624 O O . GLY B 1 168 ? -22.575 32.368 93.711 1.00 52.52 168 GLY B O 1
ATOM 2625 N N . LYS B 1 169 ? -21.110 30.760 94.266 1.00 43.87 169 LYS B N 1
ATOM 2626 C CA . LYS B 1 169 ? -21.128 31.095 95.685 1.00 40.48 169 LYS B CA 1
ATOM 2627 C C . LYS B 1 169 ? -20.376 32.396 95.926 1.00 38.26 169 LYS B C 1
ATOM 2628 O O . LYS B 1 169 ? -19.526 32.785 95.127 1.00 38.03 169 LYS B O 1
ATOM 2634 N N . ILE B 1 170 ? -20.694 33.073 97.026 1.00 43.07 170 ILE B N 1
ATOM 2635 C CA . ILE B 1 170 ? -20.061 34.350 97.337 1.00 39.39 170 ILE B CA 1
ATOM 2636 C C . ILE B 1 170 ? -19.542 34.470 98.765 1.00 44.40 170 ILE B C 1
ATOM 2637 O O . ILE B 1 170 ? -20.241 34.148 99.720 1.00 51.14 170 ILE B O 1
ATOM 2642 N N . ARG B 1 171 ? -18.309 34.945 98.903 1.00 49.47 171 ARG B N 1
ATOM 2643 C CA . ARG B 1 171 ? -17.703 35.129 100.215 1.00 40.27 171 ARG B CA 1
ATOM 2644 C C . ARG B 1 171 ? -17.530 36.624 100.426 1.00 39.90 171 ARG B C 1
ATOM 2645 O O . ARG B 1 171 ? -16.886 37.311 99.628 1.00 45.25 171 ARG B O 1
ATOM 2653 N N . TYR B 1 172 ? -18.130 37.136 101.489 1.00 36.07 172 TYR B N 1
ATOM 2654 C CA . TYR B 1 172 ? -18.016 38.553 101.788 1.00 39.60 172 TYR B CA 1
ATOM 2655 C C . TYR B 1 172 ? -16.982 38.783 102.874 1.00 39.31 172 TYR B C 1
ATOM 2656 O O . TYR B 1 172 ? -17.031 38.144 103.915 1.00 41.75 172 TYR B O 1
ATOM 2665 N N . ILE B 1 173 ? -16.029 39.672 102.617 1.00 32.48 173 ILE B N 1
ATOM 2666 C CA . ILE B 1 173 ? -15.003 39.960 103.597 1.00 36.63 173 ILE B CA 1
ATOM 2667 C C . ILE B 1 173 ? -14.880 41.466 103.693 1.00 41.57 173 ILE B C 1
ATOM 2668 O O . ILE B 1 173 ? -14.655 42.157 102.700 1.00 51.93 173 ILE B O 1
ATOM 2681 N N . PHE B 1 175 ? -13.160 44.951 105.504 1.00 53.61 175 PHE B N 1
ATOM 2682 C CA . PHE B 1 175 ? -11.925 45.384 106.142 1.00 57.71 175 PHE B CA 1
ATOM 2683 C C . PHE B 1 175 ? -11.906 46.863 106.448 1.00 47.75 175 PHE B C 1
ATOM 2684 O O . PHE B 1 175 ? -12.478 47.664 105.716 1.00 44.60 175 PHE B O 1
ATOM 2692 N N . LYS B 1 176 ? -11.249 47.205 107.552 1.00 27.43 176 LYS B N 1
ATOM 2693 C CA . LYS B 1 176 ? -11.145 48.576 108.000 1.00 31.05 176 LYS B CA 1
ATOM 2694 C C . LYS B 1 176 ? -9.697 49.015 108.039 1.00 35.27 176 LYS B C 1
ATOM 2695 O O . LYS B 1 176 ? -8.804 48.196 108.195 1.00 32.22 176 LYS B O 1
ATOM 2701 N N . TRP B 1 177 ? -9.478 50.315 107.884 1.00 72.14 177 TRP B N 1
ATOM 2702 C CA . TRP B 1 177 ? -8.148 50.891 107.951 1.00 70.91 177 TRP B CA 1
ATOM 2703 C C . TRP B 1 177 ? -7.903 51.034 109.459 1.00 68.12 177 TRP B C 1
ATOM 2704 O O . TRP B 1 177 ? -8.584 51.806 110.136 1.00 80.43 177 TRP B O 1
ATOM 2715 N N . LEU B 1 178 ? -6.952 50.270 109.987 1.00 32.32 178 LEU B N 1
ATOM 2716 C CA . LEU B 1 178 ? -6.646 50.309 111.417 1.00 40.13 178 LEU B CA 1
ATOM 2717 C C . LEU B 1 178 ? -5.598 51.334 111.814 1.00 42.50 178 LEU B C 1
ATOM 2718 O O . LEU B 1 178 ? -4.784 51.756 110.999 1.00 33.88 178 LEU B O 1
ATOM 2723 N N . LYS B 1 179 ? -5.618 51.709 113.088 1.00 72.83 179 LYS B N 1
ATOM 2724 C CA . LYS B 1 179 ? -4.664 52.662 113.631 1.00 81.45 179 LYS B CA 1
ATOM 2725 C C . LYS B 1 179 ? -3.997 52.004 114.834 1.00 80.28 179 LYS B C 1
ATOM 2726 O O . LYS B 1 179 ? -4.208 52.419 115.975 1.00 93.66 179 LYS B O 1
#

Solvent-accessible surface area: 17567 Å² total

InterPro domains:
  IPR006676 tRNA-splicing endonuclease [PTHR21227] (39-167)
  IPR006676 tRNA-splicing endonuclease [TIGR00324] (42-177)
  IPR006677 tRNA intron endonuclease, catalytic domain-like [PF01974] (87-172)
  IPR006677 tRNA intron endonuclease, catalytic domain-like [cd22363] (86-177)
  IPR006678 tRNA intron endonuclease, N-terminal [PF02778] (1-77)
  IPR011856 tRNA endonuclease-like domain superfamily [G3DSA:3.40.1350.10] (86-180)
  IPR016442 tRNA-splicing endonuclease, archaeal short subfamily [MF_01833] (1-180)
  IPR016442 tRNA-splicing endonuclease, archaeal short subfamily [PIRSF005285] (4-180)
  IPR036167 tRNA intron endonuclease, catalytic domain-like superfamily [SSF53032] (85-170)
  IPR036740 tRNA intron endonuclease, N-terminal domain superfamily [SSF55267] (1-81)

Secondary structure (DSSP, 8-state):
-EEEETTEEEE--HHHHHHHH----SEE----EEEEHHHHHHHHHTTS--EEETTEEE-HHHHHHHHHHHSTTHHHHHHHHHHHHHTT-EEEE-GGGTSSEEEE-S---EEEEEEETT-EEEHHHHTTSSS---B-EEEEE-TTT--EEE--B-B-/-EEEETTEEEE--HHHHHHHH----SEETT-S--SSGGG--S-EEEEHHHHHHHHHTTS--EEETTEEE-HHHHHHHHHHHSTTHHHHHHHHHHHHHTT-EEEE-GGGTSSEEEE--BTTB--PPEEEEEEETTSEEEHHHHHHHHHHHTTTT-EEEEEEE-TTT--EEE----B-